Protein AF-A0A2K8KLF5-F1 (afdb_monomer)

Foldseek 3Di:
DVVVVVVVVVVVVVVVVVVVVVVVPPDDPDDDDDDVVVVVVVVVVCCVVVVPVVPVVVVCVPVVVVVVVVVVVVVVVVVVVVVVPPPPPPVPDVVVVVVVVVVDDDDDDDLDDPVLVVLQVLLQVLCVPDPQQKDKDAFAQCLVQFFPDPPDDPVVRVVLSVLRRVDTFGMFIAGPVRHTQETEHEDDPPPPPDPVVVVNVVSVVVRCVVVVHYYHYHYPPDDSVNSSVVSVVSSVVVVVVPPPPPPDPPPPDDDDD

Organism: NCBI:txid441209

Nearest PDB structures (foldseek):
  7lo5-assembly1_B  TM=5.043E-01  e=1.198E-01  Deinococcus wulumuqiensis
  7lo5-assembly1_D  TM=4.492E-01  e=3.218E-01  Deinococcus wulumuqiensis
  7xhj-assembly1_B  TM=4.123E-01  e=3.225E+00  Deinococcus radiodurans R1 = ATCC 13939 = DSM 20539
  8yjf-assembly1_A  TM=3.614E-01  e=2.647E+00  Homo sapiens

Radius of gyration: 38.55 Å; Cα contacts (8 Å, |Δi|>4): 181; chains: 1; bounding box: 146×62×48 Å

Sequence (257 aa):
MICASVYLLVFIRNLLDHLAEKILLLQPLNFGGITGALWTIFLSCFFTNLVGLIQPWLIAALVIPLVLVTVIDVLLRRKRRRRREPSRRNMRDPKLQLDSVAQVGFVKTQLMNKGENRVFELLERTVARTNFGGRVMAQVCLGEFVAPDPEADAARREEAFVSINSKRVDFLIIDENGEAVLAVEVQGSGHYIGKTAFMRDAVKKEALRRAGIPLVEVVPNMRPEEVEAQVIRYLDTTLQSLEPTSHQNSGRKPAAP

Mean predicted aligned error: 16.47 Å

InterPro domains:
  IPR024402 Domain of unknown function DUF2726 [PF10881] (109-230)

Structure (mmCIF, N/CA/C/O backbone):
data_AF-A0A2K8KLF5-F1
#
_entry.id   AF-A0A2K8KLF5-F1
#
loop_
_atom_site.group_PDB
_atom_site.id
_atom_site.type_symbol
_atom_site.label_atom_id
_atom_site.label_alt_id
_atom_site.label_comp_id
_atom_site.label_asym_id
_atom_site.label_entity_id
_atom_site.label_seq_id
_atom_site.pdbx_PDB_ins_code
_atom_site.Cartn_x
_atom_site.Cartn_y
_atom_site.Cartn_z
_atom_site.occupancy
_atom_site.B_iso_or_equiv
_atom_site.auth_seq_id
_atom_site.auth_comp_id
_atom_site.auth_asym_id
_atom_site.auth_atom_id
_atom_site.pdbx_PDB_model_num
ATOM 1 N N . MET A 1 1 ? 41.161 -8.057 -7.032 1.00 50.72 1 MET A N 1
ATOM 2 C CA . MET A 1 1 ? 42.286 -8.183 -7.992 1.00 50.72 1 MET A CA 1
ATOM 3 C C . MET A 1 1 ? 43.392 -7.137 -7.813 1.00 50.72 1 MET A C 1
ATOM 5 O O . MET A 1 1 ? 44.492 -7.399 -8.268 1.00 50.72 1 MET A O 1
ATOM 9 N N . ILE A 1 2 ? 43.164 -6.009 -7.121 1.00 45.41 2 ILE A N 1
ATOM 10 C CA . ILE A 1 2 ? 44.193 -4.970 -6.886 1.00 45.41 2 ILE A CA 1
ATOM 11 C C . ILE A 1 2 ? 45.327 -5.463 -5.960 1.00 45.41 2 ILE A C 1
ATOM 13 O O . ILE A 1 2 ? 46.483 -5.105 -6.155 1.00 45.41 2 ILE A O 1
ATOM 17 N N . CYS A 1 3 ? 45.023 -6.362 -5.016 1.00 41.69 3 CYS A N 1
ATOM 18 C CA . CYS A 1 3 ? 45.996 -6.841 -4.026 1.00 41.69 3 CYS A CA 1
ATOM 19 C C . CYS A 1 3 ? 47.187 -7.592 -4.658 1.00 41.69 3 CYS A C 1
ATOM 21 O O . CYS A 1 3 ? 48.334 -7.332 -4.316 1.00 41.69 3 CYS A O 1
ATOM 23 N N . ALA A 1 4 ? 46.938 -8.451 -5.654 1.00 49.03 4 ALA A N 1
ATOM 24 C CA . ALA A 1 4 ? 47.988 -9.258 -6.282 1.00 49.03 4 ALA A CA 1
ATOM 25 C C . ALA A 1 4 ? 49.043 -8.413 -7.025 1.00 49.03 4 ALA A C 1
ATOM 27 O O . ALA A 1 4 ? 50.214 -8.779 -7.059 1.00 49.03 4 ALA A O 1
ATOM 28 N N . SER A 1 5 ? 48.648 -7.259 -7.576 1.00 52.62 5 SER A N 1
ATOM 29 C CA . SER A 1 5 ? 49.564 -6.380 -8.315 1.00 52.62 5 SER A CA 1
ATOM 30 C C . SER A 1 5 ? 50.526 -5.625 -7.396 1.00 52.62 5 SER A C 1
ATOM 32 O O . SER A 1 5 ? 51.665 -5.379 -7.780 1.00 52.62 5 SER A O 1
ATOM 34 N N . VAL A 1 6 ? 50.088 -5.276 -6.181 1.00 68.00 6 VAL A N 1
ATOM 35 C CA . VAL A 1 6 ? 50.942 -4.614 -5.182 1.00 68.00 6 VAL A CA 1
ATOM 36 C C . VAL A 1 6 ? 51.942 -5.614 -4.605 1.00 68.00 6 VAL A C 1
ATOM 38 O O . VAL A 1 6 ? 53.125 -5.303 -4.509 1.00 68.00 6 VAL A O 1
ATOM 41 N N . TYR A 1 7 ? 51.499 -6.844 -4.321 1.00 68.94 7 TYR A N 1
ATOM 42 C CA . TYR A 1 7 ? 52.390 -7.917 -3.870 1.00 68.94 7 TYR A CA 1
ATOM 43 C C . TYR A 1 7 ? 53.473 -8.250 -4.896 1.00 68.94 7 TYR A C 1
ATOM 45 O O . TYR A 1 7 ? 54.624 -8.436 -4.513 1.00 68.94 7 TYR A O 1
ATOM 53 N N . LEU A 1 8 ? 53.138 -8.268 -6.190 1.00 64.19 8 LEU A N 1
ATOM 54 C CA . LEU A 1 8 ? 54.118 -8.528 -7.242 1.00 64.19 8 LEU A CA 1
ATOM 55 C C . LEU A 1 8 ? 55.183 -7.423 -7.326 1.00 64.19 8 LEU A C 1
ATOM 57 O O . LEU A 1 8 ? 56.364 -7.725 -7.458 1.00 64.19 8 LEU A O 1
ATOM 61 N N . LEU A 1 9 ? 54.791 -6.153 -7.191 1.00 66.88 9 LEU A N 1
ATOM 62 C CA . LEU A 1 9 ? 55.732 -5.027 -7.202 1.00 66.88 9 LEU A CA 1
ATOM 63 C C . LEU A 1 9 ? 56.641 -5.013 -5.966 1.00 66.88 9 LEU A C 1
ATOM 65 O O . LEU A 1 9 ? 57.839 -4.772 -6.094 1.00 66.88 9 LEU A O 1
ATOM 69 N N . VAL A 1 10 ? 56.096 -5.319 -4.784 1.00 73.69 10 VAL A N 1
ATOM 70 C CA . VAL A 1 10 ? 56.883 -5.440 -3.545 1.00 73.69 10 VAL A CA 1
ATOM 71 C C . VAL A 1 10 ? 57.837 -6.634 -3.620 1.00 73.69 10 VAL A C 1
ATOM 73 O O . VAL A 1 10 ? 58.992 -6.519 -3.221 1.00 73.69 10 VAL A O 1
ATOM 76 N N . PHE A 1 11 ? 57.391 -7.759 -4.187 1.00 77.06 11 PHE A N 1
ATOM 77 C CA . PHE A 1 11 ? 58.226 -8.941 -4.386 1.00 77.06 11 PHE A CA 1
ATOM 78 C C . PHE A 1 11 ? 59.377 -8.675 -5.363 1.00 77.06 11 PHE A C 1
ATOM 80 O O . PHE A 1 11 ? 60.516 -9.016 -5.061 1.00 77.06 11 PHE A O 1
ATOM 87 N N . ILE A 1 12 ? 59.106 -8.017 -6.496 1.00 70.75 12 ILE A N 1
ATOM 88 C CA . ILE A 1 12 ? 60.143 -7.641 -7.470 1.00 70.75 12 ILE A CA 1
ATOM 89 C C . ILE A 1 12 ? 61.149 -6.680 -6.836 1.00 70.75 12 ILE A C 1
ATOM 91 O O . ILE A 1 12 ? 62.349 -6.883 -6.987 1.00 70.75 12 ILE A O 1
ATOM 95 N N . ARG A 1 13 ? 60.684 -5.675 -6.084 1.00 79.06 13 ARG A N 1
ATOM 96 C CA . ARG A 1 13 ? 61.570 -4.742 -5.379 1.00 79.06 13 ARG A CA 1
ATOM 97 C C . ARG A 1 13 ? 62.475 -5.467 -4.378 1.00 79.06 13 ARG A C 1
ATOM 99 O O . ARG A 1 13 ? 63.686 -5.314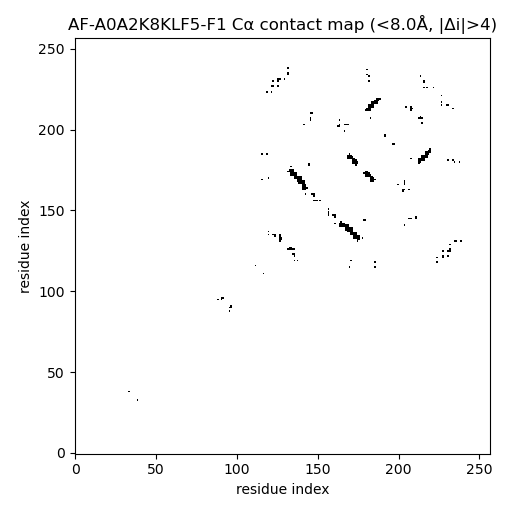 -4.456 1.00 79.06 13 ARG A O 1
ATOM 106 N N . ASN A 1 14 ? 61.912 -6.313 -3.515 1.00 71.94 14 ASN A N 1
ATOM 107 C CA . ASN A 1 14 ? 62.698 -7.063 -2.530 1.00 71.94 14 ASN A CA 1
ATOM 108 C C . ASN A 1 14 ? 63.675 -8.054 -3.185 1.00 71.94 14 ASN A C 1
ATOM 110 O O . ASN A 1 14 ? 64.773 -8.262 -2.675 1.00 71.94 14 ASN A O 1
ATOM 114 N N . LEU A 1 15 ? 63.301 -8.664 -4.316 1.00 73.69 15 LEU A N 1
ATOM 115 C CA . LEU A 1 15 ? 64.182 -9.556 -5.070 1.00 73.69 15 LEU A CA 1
ATOM 116 C C . LEU A 1 15 ? 65.360 -8.792 -5.690 1.00 73.69 15 LEU A C 1
ATOM 118 O O . LEU A 1 15 ? 66.486 -9.283 -5.655 1.00 73.69 15 LEU A O 1
ATOM 122 N N . LEU A 1 16 ? 65.111 -7.596 -6.231 1.00 73.69 16 LEU A N 1
ATOM 123 C CA . LEU A 1 16 ? 66.151 -6.723 -6.776 1.00 73.69 16 LEU A CA 1
ATOM 124 C C . LEU A 1 16 ? 67.096 -6.223 -5.680 1.00 73.69 16 LEU A C 1
ATOM 126 O O . LEU A 1 16 ? 68.308 -6.275 -5.876 1.00 73.69 16 LEU A O 1
ATOM 130 N N . ASP A 1 17 ? 66.560 -5.832 -4.521 1.00 70.81 17 ASP A N 1
ATOM 131 C CA . ASP A 1 17 ? 67.358 -5.406 -3.367 1.00 70.81 17 ASP A CA 1
ATOM 132 C C . ASP A 1 17 ? 68.251 -6.562 -2.866 1.00 70.81 17 ASP A C 1
ATOM 134 O O . ASP A 1 17 ? 69.450 -6.381 -2.653 1.00 70.81 17 ASP A O 1
ATOM 138 N N . HIS A 1 18 ? 67.715 -7.787 -2.788 1.00 73.06 18 HIS A N 1
ATOM 139 C CA . HIS A 1 18 ? 68.480 -8.963 -2.357 1.00 73.06 18 HIS A CA 1
ATOM 140 C C . HIS A 1 18 ? 69.539 -9.418 -3.380 1.00 73.06 18 HIS A C 1
ATOM 142 O O . HIS A 1 18 ? 70.607 -9.912 -3.009 1.00 73.06 18 HIS A O 1
ATOM 148 N N . LEU A 1 19 ? 69.269 -9.254 -4.679 1.00 66.44 19 LEU A N 1
ATOM 149 C CA . LEU A 1 19 ? 70.251 -9.515 -5.736 1.00 66.44 19 LEU A CA 1
ATOM 150 C C . LEU A 1 19 ? 71.360 -8.458 -5.741 1.00 66.44 19 LEU A C 1
ATOM 152 O O . LEU A 1 19 ? 72.527 -8.818 -5.887 1.00 66.44 19 LEU A O 1
ATOM 156 N N . ALA A 1 20 ? 71.023 -7.183 -5.529 1.00 67.75 20 ALA A N 1
ATOM 157 C CA . ALA A 1 20 ? 71.996 -6.101 -5.417 1.00 67.75 20 ALA A CA 1
ATOM 158 C C . ALA A 1 20 ? 72.942 -6.315 -4.224 1.00 67.75 20 ALA A C 1
ATOM 160 O O . ALA A 1 20 ? 74.157 -6.191 -4.375 1.00 67.75 20 ALA A O 1
ATOM 161 N N . GLU A 1 21 ? 72.406 -6.729 -3.073 1.00 67.75 21 GLU A N 1
ATOM 162 C CA . GLU A 1 21 ? 73.190 -7.036 -1.872 1.00 67.75 21 GLU A CA 1
ATOM 163 C C . GLU A 1 21 ? 74.175 -8.198 -2.106 1.00 67.75 21 GLU A C 1
ATOM 165 O O . GLU A 1 21 ? 75.346 -8.113 -1.737 1.00 67.75 21 GLU A O 1
ATOM 170 N N . LYS A 1 22 ? 73.753 -9.256 -2.817 1.00 67.25 22 LYS A N 1
ATOM 171 C CA . LYS A 1 22 ? 74.638 -10.377 -3.187 1.00 67.25 22 LYS A CA 1
ATOM 172 C C . LYS A 1 22 ? 75.690 -10.011 -4.234 1.00 67.25 22 LYS A C 1
ATOM 174 O O . LYS A 1 22 ? 76.790 -10.554 -4.185 1.00 67.25 22 LYS A O 1
ATOM 179 N N . ILE A 1 23 ? 75.384 -9.094 -5.151 1.00 63.56 23 ILE A N 1
ATOM 180 C CA . ILE A 1 23 ? 76.343 -8.584 -6.144 1.00 63.56 23 ILE A CA 1
ATOM 181 C C . ILE A 1 23 ? 77.417 -7.714 -5.469 1.00 63.56 23 ILE A C 1
ATOM 183 O O . ILE A 1 23 ? 78.581 -7.797 -5.848 1.00 63.56 23 ILE A O 1
ATOM 187 N N . LEU A 1 24 ? 77.060 -6.945 -4.433 1.00 61.56 24 LEU A N 1
ATOM 188 C CA . LEU A 1 24 ? 78.001 -6.147 -3.632 1.00 61.56 24 LEU A CA 1
ATOM 189 C C . LEU A 1 24 ? 78.924 -6.993 -2.734 1.00 61.56 24 LEU A C 1
ATOM 191 O O . LEU A 1 24 ? 80.036 -6.562 -2.431 1.00 61.56 24 LEU A O 1
ATOM 195 N N . LEU A 1 25 ? 78.488 -8.189 -2.322 1.00 56.25 25 LEU A N 1
ATOM 196 C CA . LEU A 1 25 ? 79.274 -9.109 -1.484 1.00 56.25 25 LEU A CA 1
ATOM 197 C C . LEU A 1 25 ? 80.236 -10.014 -2.270 1.00 56.25 25 LEU A C 1
ATOM 199 O O . LEU A 1 25 ? 81.094 -10.658 -1.660 1.00 56.25 25 LEU A O 1
ATOM 203 N N . LEU A 1 26 ? 80.148 -10.047 -3.604 1.00 59.41 26 LEU A N 1
ATOM 204 C CA . LEU A 1 26 ? 81.179 -10.656 -4.445 1.00 59.41 26 LEU A CA 1
ATOM 205 C C . LEU A 1 26 ? 82.426 -9.760 -4.412 1.00 59.41 26 LEU A C 1
ATOM 207 O O . LEU A 1 26 ? 82.568 -8.814 -5.183 1.00 59.41 26 LEU A O 1
ATOM 211 N N . GLN A 1 27 ? 83.306 -10.052 -3.451 1.00 57.81 27 GLN A N 1
ATOM 212 C CA . GLN A 1 27 ? 84.612 -9.419 -3.269 1.00 57.81 27 GLN A CA 1
ATOM 213 C C . GLN A 1 27 ? 85.380 -9.352 -4.603 1.00 57.81 27 GLN A C 1
ATOM 215 O O . GLN A 1 27 ? 85.345 -10.317 -5.374 1.00 57.81 27 GLN A O 1
ATOM 220 N N . PRO A 1 28 ? 86.114 -8.260 -4.881 1.00 50.53 28 PRO A N 1
ATOM 221 C CA . PRO A 1 28 ? 86.903 -8.163 -6.098 1.00 50.53 28 PRO A CA 1
ATOM 222 C C . PRO A 1 28 ? 88.005 -9.228 -6.074 1.00 50.53 28 PRO A C 1
ATOM 224 O O . PRO A 1 28 ? 88.917 -9.182 -5.248 1.00 50.53 28 PRO A O 1
ATOM 227 N N . LEU A 1 29 ? 87.941 -10.188 -7.001 1.00 54.88 29 LEU A N 1
ATOM 228 C CA . LEU A 1 29 ? 89.117 -10.964 -7.383 1.00 54.88 29 LEU A CA 1
ATOM 229 C C . LEU A 1 29 ? 90.166 -9.959 -7.863 1.00 54.88 29 LEU A C 1
ATOM 231 O O . LEU A 1 29 ? 89.956 -9.250 -8.847 1.00 54.88 29 LEU A O 1
ATOM 235 N N . ASN A 1 30 ? 91.253 -9.859 -7.104 1.00 51.09 30 ASN A N 1
ATOM 236 C CA . ASN A 1 30 ? 92.311 -8.875 -7.273 1.00 51.09 30 ASN A CA 1
ATOM 237 C C . ASN A 1 30 ? 93.101 -9.162 -8.562 1.00 51.09 30 ASN A C 1
ATOM 239 O O . ASN A 1 30 ? 94.159 -9.788 -8.537 1.00 51.09 30 ASN A O 1
ATOM 243 N N . PHE A 1 31 ? 92.566 -8.740 -9.707 1.00 52.78 31 PHE A N 1
ATOM 244 C CA . PHE A 1 31 ? 93.295 -8.705 -10.967 1.00 52.78 31 PHE A CA 1
ATOM 245 C C . PHE A 1 31 ? 94.113 -7.413 -11.027 1.00 52.78 31 PHE A C 1
ATOM 247 O O . PHE A 1 31 ? 93.603 -6.344 -11.343 1.00 52.78 31 PHE A O 1
ATOM 254 N N . GLY A 1 32 ? 95.391 -7.544 -10.668 1.00 50.94 32 GLY A N 1
ATOM 255 C CA . GLY A 1 32 ? 96.513 -6.695 -11.073 1.00 50.94 32 GLY A CA 1
ATOM 256 C C . GLY A 1 32 ? 96.239 -5.211 -11.345 1.00 50.94 32 GLY A C 1
ATOM 257 O O . GLY A 1 32 ? 96.060 -4.809 -12.490 1.00 50.94 32 GLY A O 1
ATOM 258 N N . GLY A 1 33 ? 96.381 -4.382 -10.308 1.00 54.97 33 GLY A N 1
ATOM 259 C CA . GLY A 1 33 ? 97.018 -3.065 -10.450 1.00 54.97 33 GLY A CA 1
ATOM 260 C C . GLY A 1 33 ? 96.164 -1.880 -10.904 1.00 54.97 33 GLY A C 1
ATOM 261 O O . GLY A 1 33 ? 96.719 -0.798 -11.081 1.00 54.97 33 GLY A O 1
ATOM 262 N N . ILE A 1 34 ? 94.845 -2.020 -11.037 1.00 52.22 34 ILE A N 1
ATOM 263 C CA . ILE A 1 34 ? 93.955 -0.880 -11.300 1.00 52.22 34 ILE A CA 1
ATOM 264 C C . ILE A 1 34 ? 93.184 -0.550 -10.013 1.00 52.22 34 ILE A C 1
ATOM 266 O O . ILE A 1 34 ? 92.443 -1.371 -9.480 1.00 52.22 34 ILE A O 1
ATOM 270 N N . THR A 1 35 ? 93.403 0.649 -9.473 1.00 56.75 35 THR A N 1
ATOM 271 C CA . THR A 1 35 ? 92.846 1.127 -8.199 1.00 56.75 35 THR A CA 1
ATOM 272 C C . THR A 1 35 ? 91.311 1.117 -8.194 1.00 56.75 35 THR A C 1
ATOM 274 O O . THR A 1 35 ? 90.664 1.436 -9.191 1.00 56.75 35 THR A O 1
ATOM 277 N N . GLY A 1 36 ? 90.705 0.785 -7.045 1.00 59.25 36 GLY A N 1
ATOM 278 C CA . GLY A 1 36 ? 89.256 0.567 -6.886 1.00 59.25 36 GLY A CA 1
ATOM 279 C C . GLY A 1 36 ? 88.334 1.719 -7.315 1.00 59.25 36 GLY A C 1
ATOM 280 O O . GLY A 1 36 ? 87.148 1.489 -7.527 1.00 59.25 36 GLY A O 1
ATOM 281 N N . ALA A 1 37 ? 88.860 2.930 -7.517 1.00 61.09 37 ALA A N 1
ATOM 282 C CA . ALA A 1 37 ? 88.118 4.061 -8.078 1.00 61.09 37 ALA A CA 1
ATOM 283 C C . ALA A 1 37 ? 87.756 3.870 -9.564 1.00 61.09 37 ALA A C 1
ATOM 285 O O . ALA A 1 37 ? 86.705 4.318 -10.011 1.00 61.09 37 ALA A O 1
ATOM 286 N N . LEU A 1 38 ? 88.594 3.181 -10.340 1.00 61.56 38 LEU A N 1
ATOM 287 C CA . LEU A 1 38 ? 88.308 2.906 -11.750 1.00 61.56 38 LEU A CA 1
ATOM 288 C C . LEU A 1 38 ? 87.309 1.755 -11.907 1.00 61.56 38 LEU A C 1
ATOM 290 O O . LEU A 1 38 ? 86.488 1.785 -12.818 1.00 61.56 38 LEU A O 1
ATOM 294 N N . TRP A 1 39 ? 87.312 0.788 -10.985 1.00 62.69 39 TRP A N 1
ATOM 295 C CA . TRP A 1 39 ? 86.345 -0.312 -10.977 1.00 62.69 39 TRP A CA 1
ATOM 296 C C . TRP A 1 39 ? 84.930 0.157 -10.615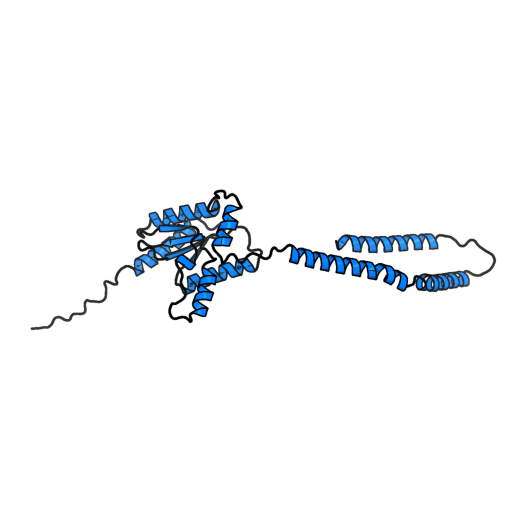 1.00 62.69 39 TRP A C 1
ATOM 298 O O . TRP A 1 39 ? 83.964 -0.262 -11.245 1.00 62.69 39 TRP A O 1
ATOM 308 N N . THR A 1 40 ? 84.788 1.075 -9.653 1.00 65.94 40 THR A N 1
ATOM 309 C CA . THR A 1 40 ? 83.484 1.661 -9.292 1.00 65.94 40 THR A CA 1
ATOM 310 C C . THR A 1 40 ? 82.919 2.557 -10.392 1.00 65.94 40 THR A C 1
ATOM 312 O O . THR A 1 40 ? 81.717 2.507 -10.645 1.00 65.94 40 THR A O 1
ATOM 315 N N . ILE A 1 41 ? 83.764 3.318 -11.097 1.00 70.75 41 ILE A N 1
ATOM 316 C CA . ILE A 1 41 ? 83.358 4.089 -12.284 1.00 70.75 41 ILE A CA 1
ATOM 317 C C . ILE A 1 41 ? 82.972 3.147 -13.430 1.00 70.75 41 ILE A C 1
ATOM 319 O O . ILE A 1 41 ? 81.961 3.371 -14.090 1.00 70.75 41 ILE A O 1
ATOM 323 N N . PHE A 1 42 ? 83.721 2.063 -13.646 1.00 70.44 42 PHE A N 1
ATOM 324 C CA . PHE A 1 42 ? 83.388 1.080 -14.674 1.00 70.44 42 PHE A CA 1
ATOM 325 C C . PHE A 1 42 ? 82.056 0.386 -14.375 1.00 70.44 42 PHE A C 1
ATOM 327 O O . PHE A 1 42 ? 81.213 0.286 -15.260 1.00 70.44 42 PHE A O 1
ATOM 334 N N . LEU A 1 43 ? 81.814 -0.019 -13.123 1.00 67.56 43 LEU A N 1
ATOM 335 C CA . LEU A 1 43 ? 80.559 -0.647 -12.720 1.00 67.56 43 LEU A CA 1
ATOM 336 C C . LEU A 1 43 ? 79.385 0.338 -12.771 1.00 67.56 43 LEU A C 1
ATOM 338 O O . LEU A 1 43 ? 78.318 -0.053 -13.224 1.00 67.56 43 LEU A O 1
ATOM 342 N N . SER A 1 44 ? 79.560 1.608 -12.378 1.00 67.50 44 SER A N 1
ATOM 343 C CA . SER A 1 44 ? 78.482 2.608 -12.451 1.00 67.50 44 SER A CA 1
ATOM 344 C C . SER A 1 44 ? 78.155 3.001 -13.896 1.00 67.50 44 SER A C 1
ATOM 346 O O . SER A 1 44 ? 76.977 3.081 -14.244 1.00 67.50 44 SER A O 1
ATOM 348 N N . CYS A 1 45 ? 79.157 3.139 -14.772 1.00 64.69 45 CYS A N 1
ATOM 349 C CA . CYS A 1 45 ? 78.968 3.358 -16.209 1.00 64.69 45 CYS A CA 1
ATOM 350 C C . CYS A 1 45 ? 78.378 2.127 -16.909 1.00 64.69 45 CYS A C 1
ATOM 352 O O . CYS A 1 45 ? 77.542 2.273 -17.799 1.00 64.69 45 CYS A O 1
ATOM 354 N N . PHE A 1 46 ? 78.771 0.916 -16.503 1.00 66.75 46 PHE A N 1
ATOM 355 C CA . PHE A 1 46 ? 78.213 -0.326 -17.032 1.00 66.75 46 PHE A CA 1
ATOM 356 C C . PHE A 1 46 ? 76.765 -0.514 -16.573 1.00 66.75 46 PHE A C 1
ATOM 358 O O . PHE A 1 46 ? 75.918 -0.798 -17.405 1.00 66.75 46 PHE A O 1
ATOM 365 N N . PHE A 1 47 ? 76.427 -0.265 -15.303 1.00 61.53 47 PHE A N 1
ATOM 366 C CA . PHE A 1 47 ? 75.047 -0.368 -14.808 1.00 61.53 47 PHE A CA 1
ATOM 367 C C . PHE A 1 47 ? 74.131 0.722 -15.381 1.00 61.53 47 PHE A C 1
ATOM 369 O O . PHE A 1 47 ? 73.004 0.424 -15.761 1.00 61.53 47 PHE A O 1
ATOM 376 N N . THR A 1 48 ? 74.594 1.971 -15.504 1.00 63.25 48 THR A N 1
ATOM 377 C CA . THR A 1 48 ? 73.786 3.056 -16.099 1.00 63.25 48 THR A CA 1
ATOM 378 C C . THR A 1 48 ? 73.547 2.853 -17.597 1.00 63.25 48 THR A C 1
ATOM 380 O O . THR A 1 48 ? 72.433 3.093 -18.061 1.00 63.25 48 THR A O 1
ATOM 383 N N . ASN A 1 49 ? 74.521 2.317 -18.344 1.00 59.00 49 ASN A N 1
ATOM 384 C CA . ASN A 1 49 ? 74.322 1.962 -19.753 1.00 59.00 49 ASN A CA 1
ATOM 385 C C . ASN A 1 49 ? 73.548 0.644 -19.942 1.00 59.00 49 ASN A C 1
ATOM 387 O O . ASN A 1 49 ? 72.715 0.564 -20.840 1.00 59.00 49 ASN A O 1
ATOM 391 N N . LEU A 1 50 ? 73.750 -0.372 -19.096 1.00 56.94 50 LEU A N 1
ATOM 392 C CA . LEU A 1 50 ? 73.073 -1.675 -19.193 1.00 56.94 50 LEU A CA 1
ATOM 393 C C . LEU A 1 50 ? 71.603 -1.603 -18.748 1.00 56.94 50 LEU A C 1
ATOM 395 O O . LEU A 1 50 ? 70.745 -2.221 -19.374 1.00 56.94 50 LEU A O 1
ATOM 399 N N . VAL A 1 51 ? 71.285 -0.812 -17.716 1.00 57.06 51 VAL A N 1
ATOM 400 C CA . VAL A 1 51 ? 69.900 -0.577 -17.264 1.00 57.06 51 VAL A CA 1
ATOM 401 C C . VAL A 1 51 ? 69.179 0.416 -18.183 1.00 57.06 51 VAL A C 1
ATOM 403 O O . VAL A 1 51 ? 67.993 0.234 -18.444 1.00 57.06 51 VAL A O 1
ATOM 406 N N . GLY A 1 52 ? 69.885 1.391 -18.771 1.00 57.50 52 GLY A N 1
ATOM 407 C CA . GLY A 1 52 ? 69.354 2.231 -19.858 1.00 57.50 52 GLY A CA 1
ATOM 408 C C . GLY A 1 52 ? 69.090 1.462 -21.164 1.00 57.50 52 GLY A C 1
ATOM 409 O O . GLY A 1 52 ? 68.276 1.889 -21.982 1.00 57.50 52 GLY A O 1
ATOM 410 N N . LEU A 1 53 ? 69.737 0.301 -21.338 1.00 54.84 53 LEU A N 1
ATOM 411 C CA . LEU A 1 53 ? 69.539 -0.626 -22.454 1.00 54.84 53 LEU A CA 1
ATOM 412 C C . LEU A 1 53 ? 68.414 -1.642 -22.232 1.00 54.84 53 LEU A C 1
ATOM 414 O O . LEU A 1 53 ? 68.018 -2.272 -23.217 1.00 54.84 53 LEU A O 1
ATOM 418 N N . ILE A 1 54 ? 67.853 -1.777 -21.018 1.00 58.28 54 ILE A N 1
ATOM 419 C CA . ILE A 1 54 ? 66.534 -2.404 -20.845 1.00 58.28 54 ILE A CA 1
ATOM 420 C C . ILE A 1 54 ? 65.547 -1.449 -21.502 1.00 58.28 54 ILE A C 1
ATOM 422 O O . ILE A 1 54 ? 65.005 -0.538 -20.879 1.00 58.28 54 ILE A O 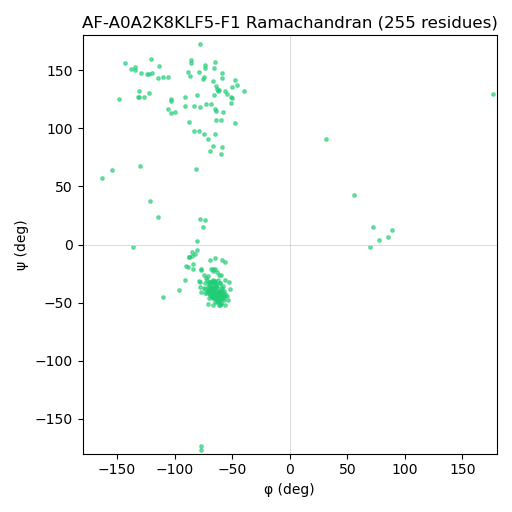1
ATOM 426 N N . GLN A 1 55 ? 65.414 -1.628 -22.817 1.00 65.25 55 GLN A N 1
ATOM 427 C CA . GLN A 1 55 ? 64.706 -0.732 -23.705 1.00 65.25 55 GLN A CA 1
ATOM 428 C C . GLN A 1 55 ? 63.334 -0.494 -23.081 1.00 65.25 55 GLN A C 1
ATOM 430 O O . GLN A 1 55 ? 62.589 -1.465 -22.906 1.00 65.25 55 GLN A O 1
ATOM 435 N N . PRO A 1 56 ? 62.929 0.749 -22.779 1.00 67.38 56 PRO A N 1
ATOM 436 C CA . PRO A 1 56 ? 61.564 0.991 -22.326 1.00 67.38 56 PRO A CA 1
ATOM 437 C C . PRO A 1 56 ? 60.552 0.509 -23.385 1.00 67.38 56 PRO A C 1
ATOM 439 O O . PRO A 1 56 ? 59.377 0.313 -23.093 1.00 67.38 56 PRO A O 1
ATOM 442 N N . TRP A 1 57 ? 61.032 0.221 -24.601 1.00 75.06 57 TRP A N 1
ATOM 443 C CA . TRP A 1 57 ? 60.304 -0.352 -25.717 1.00 75.06 57 TRP A CA 1
ATOM 444 C C . TRP A 1 57 ? 59.983 -1.834 -25.476 1.00 75.06 57 TRP A C 1
ATOM 446 O O . TRP A 1 57 ? 58.932 -2.281 -25.910 1.00 75.06 57 TRP A O 1
ATOM 456 N N . LEU A 1 58 ? 60.810 -2.583 -24.732 1.00 76.69 58 LEU A N 1
ATOM 457 C CA . LEU A 1 58 ? 60.506 -3.952 -24.283 1.00 76.69 58 LEU A CA 1
ATOM 458 C C . LEU A 1 58 ? 59.404 -3.958 -23.219 1.00 76.69 58 LEU A C 1
ATOM 460 O O . LEU A 1 58 ? 58.484 -4.772 -23.284 1.00 76.69 58 LEU A O 1
ATOM 464 N N . ILE A 1 59 ? 59.453 -3.016 -22.272 1.00 73.75 59 ILE A N 1
ATOM 465 C CA . ILE A 1 59 ? 58.392 -2.850 -21.267 1.00 73.75 59 ILE A CA 1
ATOM 466 C C . ILE A 1 59 ? 57.093 -2.424 -21.959 1.00 73.75 59 ILE A C 1
ATOM 468 O O . ILE A 1 59 ? 56.042 -3.018 -21.721 1.00 73.75 59 ILE A O 1
ATOM 472 N N . ALA A 1 60 ? 57.159 -1.457 -22.877 1.00 79.38 60 ALA A N 1
ATOM 473 C CA . ALA A 1 60 ? 56.017 -1.038 -23.683 1.00 79.38 60 ALA A CA 1
ATOM 474 C C . ALA A 1 60 ? 55.461 -2.192 -24.538 1.00 79.38 60 ALA A C 1
ATOM 476 O O . ALA A 1 60 ? 54.246 -2.389 -24.574 1.00 79.38 60 ALA A O 1
ATOM 477 N N . ALA A 1 61 ? 56.330 -3.005 -25.151 1.00 84.00 61 ALA A N 1
ATOM 478 C CA . ALA A 1 61 ? 55.946 -4.158 -25.965 1.00 84.00 61 ALA A CA 1
ATOM 479 C C . ALA A 1 61 ? 55.215 -5.250 -25.170 1.00 84.00 61 ALA A C 1
ATOM 481 O O . ALA A 1 61 ? 54.442 -5.997 -25.761 1.00 84.00 61 ALA A O 1
ATOM 482 N N . LEU A 1 62 ? 55.405 -5.336 -23.850 1.00 84.12 62 LEU A N 1
ATOM 483 C CA . LEU A 1 62 ? 54.703 -6.300 -22.994 1.00 84.12 62 LEU A CA 1
ATOM 484 C C . LEU A 1 62 ? 53.463 -5.704 -22.311 1.00 84.12 62 LEU A C 1
ATOM 486 O O . LEU A 1 62 ? 52.425 -6.363 -22.219 1.00 84.12 62 LEU A O 1
ATOM 490 N N . VAL A 1 63 ? 53.535 -4.452 -21.855 1.00 86.06 63 VAL A N 1
ATOM 491 C CA . VAL A 1 63 ? 52.449 -3.809 -21.097 1.00 86.06 63 VAL A CA 1
ATOM 492 C C . VAL A 1 63 ? 51.309 -3.362 -22.011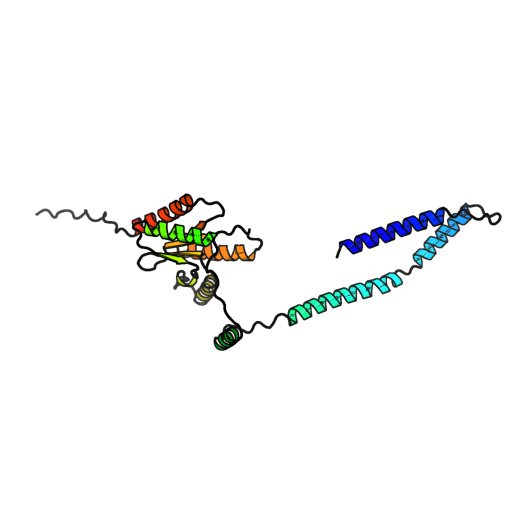 1.00 86.06 63 VAL A C 1
ATOM 494 O O . VAL A 1 63 ? 50.143 -3.555 -21.665 1.00 86.06 63 VAL A O 1
ATOM 497 N N . ILE A 1 64 ? 51.612 -2.805 -23.189 1.00 89.75 64 ILE A N 1
ATOM 498 C CA . ILE A 1 64 ? 50.585 -2.289 -24.106 1.00 89.75 64 ILE A CA 1
ATOM 499 C C . ILE A 1 64 ? 49.637 -3.407 -24.574 1.00 89.75 64 ILE A C 1
ATOM 501 O O . ILE A 1 64 ? 48.423 -3.215 -24.464 1.00 89.75 64 ILE A O 1
ATOM 505 N N . PRO A 1 65 ? 50.110 -4.592 -25.016 1.00 89.56 65 PRO A N 1
ATOM 506 C CA . PRO A 1 65 ? 49.214 -5.683 -25.393 1.00 89.56 65 PRO A CA 1
ATOM 507 C C . PRO A 1 65 ? 48.391 -6.203 -24.216 1.00 89.56 65 PRO A C 1
ATOM 509 O O . PRO A 1 65 ? 47.215 -6.507 -24.391 1.00 89.56 65 PRO A O 1
ATOM 512 N N . LEU A 1 66 ? 48.960 -6.261 -23.007 1.00 89.69 66 LEU A N 1
ATOM 513 C CA . LEU A 1 66 ? 48.239 -6.706 -21.811 1.00 89.69 66 LEU A CA 1
ATOM 514 C C . LEU A 1 66 ? 47.089 -5.750 -21.448 1.00 89.69 66 LEU A C 1
ATOM 516 O O . LEU A 1 66 ? 45.969 -6.188 -21.160 1.00 89.69 66 LEU A O 1
ATOM 520 N N . VAL A 1 67 ? 47.337 -4.439 -21.509 1.00 91.81 67 VAL A N 1
ATOM 521 C CA . VAL A 1 67 ? 46.302 -3.410 -21.321 1.00 91.81 67 VAL A CA 1
ATOM 522 C C . VAL A 1 67 ? 45.266 -3.484 -22.442 1.00 91.81 67 VAL A C 1
ATOM 524 O O . VAL A 1 67 ? 44.066 -3.448 -22.179 1.00 91.81 67 VAL A O 1
ATOM 527 N N . LEU A 1 68 ? 45.694 -3.664 -23.691 1.00 93.81 68 LEU A N 1
ATOM 528 C CA . LEU A 1 68 ? 44.783 -3.787 -24.824 1.00 93.81 68 LEU A CA 1
ATOM 529 C C . LEU A 1 68 ? 43.878 -5.021 -24.684 1.00 93.81 68 LEU A C 1
ATOM 531 O O . LEU A 1 68 ? 42.667 -4.903 -24.843 1.00 93.81 68 LEU A O 1
ATOM 535 N N . VAL A 1 69 ? 44.428 -6.183 -24.321 1.00 93.25 69 VAL A N 1
ATOM 536 C CA . VAL A 1 69 ? 43.668 -7.426 -24.108 1.00 93.25 69 VAL A CA 1
ATOM 537 C C . VAL A 1 69 ? 42.673 -7.271 -22.964 1.00 93.25 69 VAL A C 1
ATOM 539 O O . VAL A 1 69 ? 41.531 -7.699 -23.099 1.00 93.25 69 VAL A O 1
ATOM 542 N N . THR A 1 70 ? 43.055 -6.628 -21.860 1.00 88.50 70 THR A N 1
ATOM 543 C CA . THR A 1 70 ? 42.133 -6.391 -20.736 1.00 88.50 70 THR A CA 1
ATOM 544 C C . THR A 1 70 ? 41.034 -5.394 -21.089 1.00 88.50 70 THR A C 1
ATOM 546 O O . THR A 1 70 ? 39.872 -5.639 -20.767 1.00 88.50 70 THR A O 1
ATOM 549 N N . VAL A 1 71 ? 41.347 -4.314 -21.808 1.00 93.56 71 VAL A N 1
ATOM 550 C CA . VAL A 1 71 ? 40.340 -3.370 -22.318 1.00 93.56 71 VAL A CA 1
ATOM 551 C C . VAL A 1 71 ? 39.401 -4.071 -23.299 1.00 93.56 71 VAL A C 1
ATOM 553 O O . VAL A 1 71 ? 38.184 -3.958 -23.158 1.00 93.56 71 VAL A O 1
ATOM 556 N N . ILE A 1 72 ? 39.935 -4.848 -24.244 1.00 93.06 72 ILE A N 1
ATOM 557 C CA . ILE A 1 72 ? 39.146 -5.637 -25.193 1.00 93.06 72 ILE A CA 1
ATOM 558 C C . ILE A 1 72 ? 38.268 -6.643 -24.443 1.00 93.06 72 ILE A C 1
ATOM 560 O O . ILE A 1 72 ? 37.071 -6.684 -24.703 1.00 93.06 72 ILE A O 1
ATOM 564 N N . ASP A 1 73 ? 38.790 -7.397 -23.474 1.00 89.12 73 ASP A N 1
ATOM 565 C CA . ASP A 1 73 ? 38.000 -8.342 -22.675 1.00 89.12 73 ASP A CA 1
ATOM 566 C C . ASP A 1 73 ? 36.901 -7.620 -21.879 1.00 89.12 73 ASP A C 1
ATOM 568 O O . ASP A 1 73 ? 35.752 -8.056 -21.876 1.00 89.12 73 ASP A O 1
ATOM 572 N N . VAL A 1 74 ? 37.179 -6.454 -21.287 1.00 89.75 74 VAL A N 1
ATOM 573 C CA . VAL A 1 74 ? 36.164 -5.627 -20.608 1.00 89.75 74 VAL A CA 1
ATOM 574 C C . VAL A 1 74 ? 35.083 -5.154 -21.583 1.00 89.75 74 VAL A C 1
ATOM 576 O O . VAL A 1 74 ? 33.891 -5.233 -21.268 1.00 89.75 74 VAL A O 1
ATOM 579 N N . LEU A 1 75 ? 35.459 -4.692 -22.775 1.00 90.75 75 LEU A N 1
ATOM 580 C CA . LEU A 1 75 ? 34.519 -4.249 -23.806 1.00 90.75 75 LEU A CA 1
ATOM 581 C C . LEU A 1 75 ? 33.697 -5.419 -24.363 1.00 90.75 75 LEU A C 1
ATOM 583 O O . LEU A 1 75 ? 32.480 -5.298 -24.522 1.00 90.75 75 LEU A O 1
ATOM 587 N N . LEU A 1 76 ? 34.321 -6.576 -24.587 1.00 87.50 76 LEU A N 1
ATOM 588 C CA . LEU A 1 76 ? 33.660 -7.801 -25.029 1.00 87.50 76 LEU A CA 1
ATOM 589 C C . LEU A 1 76 ? 32.735 -8.357 -23.944 1.00 87.50 76 LEU A C 1
ATOM 591 O O . LEU A 1 76 ? 31.618 -8.762 -24.263 1.00 87.50 76 LEU A O 1
ATOM 595 N N . ARG A 1 77 ? 33.121 -8.310 -22.663 1.00 81.00 77 ARG A N 1
ATOM 596 C CA . ARG A 1 77 ? 32.250 -8.640 -21.524 1.00 81.00 77 ARG A CA 1
ATOM 597 C C . ARG A 1 77 ? 31.070 -7.684 -21.434 1.00 81.00 77 ARG A C 1
ATOM 599 O O . ARG A 1 77 ? 29.947 -8.152 -21.273 1.00 81.00 77 ARG A O 1
ATOM 606 N N . ARG A 1 78 ? 31.275 -6.372 -21.604 1.00 78.81 78 ARG A N 1
ATOM 607 C CA . ARG A 1 78 ? 30.184 -5.378 -21.662 1.00 78.81 78 ARG A CA 1
ATOM 608 C C . ARG A 1 78 ? 29.236 -5.651 -22.833 1.00 78.81 78 ARG A C 1
ATOM 610 O O . ARG A 1 78 ? 28.023 -5.653 -22.635 1.00 78.81 78 ARG A O 1
ATOM 617 N N . LYS A 1 79 ? 29.762 -5.949 -24.025 1.00 72.00 79 LYS A N 1
ATOM 618 C CA . LYS A 1 79 ? 28.968 -6.276 -25.223 1.00 72.00 79 LYS A CA 1
ATOM 619 C C . LYS A 1 79 ? 28.212 -7.599 -25.069 1.00 72.00 79 LYS A C 1
ATOM 621 O O . LYS A 1 79 ? 27.036 -7.665 -25.414 1.00 72.00 79 LYS A O 1
ATOM 626 N N . ARG A 1 80 ? 28.845 -8.634 -24.503 1.00 70.56 80 ARG A N 1
ATOM 627 C CA . ARG A 1 80 ? 28.199 -9.913 -24.155 1.00 70.56 80 ARG A CA 1
ATOM 628 C C . ARG A 1 80 ? 27.123 -9.724 -23.088 1.00 70.56 80 ARG A C 1
ATOM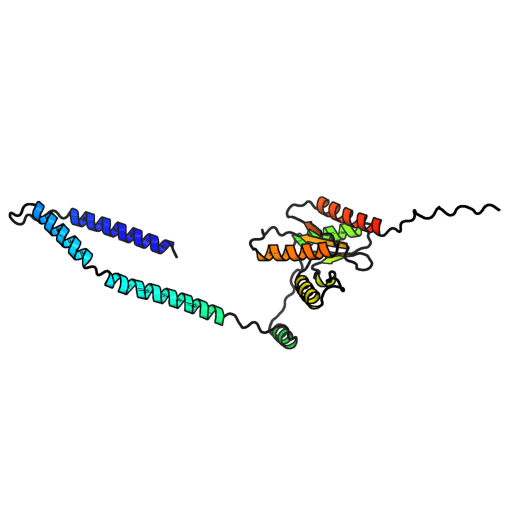 630 O O . ARG A 1 80 ? 26.071 -10.330 -23.217 1.00 70.56 80 ARG A O 1
ATOM 637 N N . ARG A 1 81 ? 27.341 -8.867 -22.084 1.00 61.09 81 ARG A N 1
ATOM 638 C CA . ARG A 1 81 ? 26.340 -8.534 -21.055 1.00 61.09 81 ARG A CA 1
ATOM 639 C C . ARG A 1 81 ? 25.127 -7.822 -21.663 1.00 61.09 81 ARG A C 1
ATOM 641 O O . ARG A 1 81 ? 24.016 -8.252 -21.402 1.00 61.09 81 ARG A O 1
ATOM 648 N N . ARG A 1 82 ? 25.340 -6.850 -22.561 1.00 59.62 82 ARG A N 1
ATOM 649 C CA . ARG A 1 82 ? 24.262 -6.196 -23.333 1.00 59.62 82 ARG A CA 1
ATOM 650 C C . ARG A 1 82 ? 23.520 -7.147 -24.280 1.00 59.62 82 ARG A C 1
ATOM 652 O O . ARG A 1 82 ? 22.323 -7.008 -24.445 1.00 59.62 82 ARG A O 1
ATOM 659 N N . ARG A 1 83 ? 24.206 -8.117 -24.902 1.00 55.47 83 ARG A N 1
ATOM 660 C CA . ARG A 1 83 ? 23.559 -9.162 -25.727 1.00 55.47 83 ARG A CA 1
ATOM 661 C C . ARG A 1 83 ? 22.826 -10.224 -24.901 1.00 55.47 83 ARG A C 1
ATOM 663 O O . ARG A 1 83 ? 21.936 -10.876 -25.429 1.00 55.47 83 ARG A O 1
ATOM 670 N N . ARG A 1 84 ? 23.244 -10.442 -23.650 1.00 50.59 84 ARG A N 1
ATOM 671 C CA . ARG A 1 84 ? 22.610 -11.368 -22.701 1.00 50.59 84 ARG A CA 1
ATOM 672 C C . ARG A 1 84 ? 21.434 -10.755 -21.963 1.00 50.59 84 ARG A C 1
ATOM 674 O O . ARG A 1 84 ? 20.670 -11.522 -21.396 1.00 50.59 84 ARG A O 1
ATOM 681 N N . GLU A 1 85 ? 21.289 -9.432 -21.948 1.00 51.44 85 GLU A N 1
ATOM 682 C CA . GLU A 1 85 ? 20.005 -8.821 -21.622 1.00 51.44 85 GLU A CA 1
ATOM 683 C C . GLU A 1 85 ? 19.044 -9.241 -22.732 1.00 51.44 85 GLU A C 1
ATOM 685 O O . GLU A 1 85 ? 19.199 -8.787 -23.870 1.00 51.44 85 GLU A O 1
ATOM 690 N N . PRO A 1 86 ? 18.093 -10.153 -22.457 1.00 51.28 86 PRO A N 1
ATOM 691 C CA . PRO A 1 86 ? 17.049 -10.418 -23.422 1.00 51.28 86 PRO A CA 1
ATOM 692 C C . PRO A 1 86 ? 16.396 -9.064 -23.674 1.00 51.28 86 PRO A C 1
ATOM 694 O O . PRO A 1 86 ? 16.100 -8.346 -22.713 1.00 51.28 86 PRO A O 1
ATOM 697 N N . SER A 1 87 ? 16.193 -8.700 -24.941 1.00 55.56 87 SER A N 1
ATOM 698 C CA . SER A 1 87 ? 15.203 -7.682 -25.279 1.00 55.56 87 SER A CA 1
ATOM 699 C C . SER A 1 87 ? 13.948 -8.076 -24.508 1.00 55.56 87 SER A C 1
ATOM 701 O O . SER A 1 87 ? 13.350 -9.115 -24.797 1.00 55.56 87 SER A O 1
ATOM 703 N N . ARG A 1 88 ? 13.647 -7.359 -23.417 1.00 62.16 88 ARG A N 1
ATOM 704 C CA . ARG A 1 88 ? 12.450 -7.622 -22.627 1.00 62.16 88 ARG A CA 1
ATOM 705 C C . ARG A 1 88 ? 11.323 -7.419 -23.619 1.00 62.16 88 ARG A C 1
ATOM 707 O O . ARG A 1 88 ? 11.103 -6.285 -24.044 1.00 62.16 88 ARG A O 1
ATOM 714 N N . ARG A 1 89 ? 10.693 -8.518 -24.053 1.00 65.12 89 ARG A N 1
ATOM 715 C CA . ARG A 1 89 ? 9.510 -8.459 -24.913 1.00 65.12 89 ARG A CA 1
ATOM 716 C C . ARG A 1 89 ? 8.586 -7.411 -24.308 1.00 65.12 89 ARG A C 1
ATOM 718 O O . ARG A 1 89 ? 8.475 -7.327 -23.085 1.00 65.12 89 ARG A O 1
ATOM 725 N N . ASN A 1 90 ? 7.997 -6.569 -25.147 1.00 71.00 90 ASN A N 1
ATOM 726 C CA . ASN A 1 90 ? 7.088 -5.542 -24.671 1.00 71.00 90 ASN A CA 1
ATOM 727 C C . ASN A 1 90 ? 5.860 -6.229 -24.053 1.00 71.00 90 ASN A C 1
ATOM 729 O O . ASN A 1 90 ? 4.929 -6.594 -24.763 1.00 71.00 90 ASN A O 1
ATOM 733 N N . MET A 1 91 ? 5.866 -6.413 -22.732 1.00 81.50 91 MET A N 1
ATOM 734 C CA . MET A 1 91 ? 4.808 -7.098 -21.980 1.00 81.50 91 MET A CA 1
ATOM 735 C C . MET A 1 91 ? 3.536 -6.249 -21.853 1.00 81.50 91 MET A C 1
ATOM 737 O O . MET A 1 91 ? 2.748 -6.474 -20.946 1.00 81.50 91 MET A O 1
ATOM 741 N N . ARG A 1 92 ? 3.331 -5.252 -22.720 1.00 82.31 92 ARG A N 1
ATOM 742 C CA . ARG A 1 92 ? 2.059 -4.528 -22.831 1.00 82.31 92 ARG A CA 1
ATOM 743 C C . ARG A 1 92 ? 1.000 -5.330 -23.595 1.00 82.31 92 ARG A C 1
ATOM 745 O O . ARG A 1 92 ? -0.176 -5.057 -23.414 1.00 82.31 92 ARG A O 1
ATOM 752 N N . ASP A 1 93 ? 1.401 -6.300 -24.421 1.00 88.06 93 ASP A N 1
ATOM 753 C CA . ASP A 1 93 ? 0.479 -7.168 -25.165 1.00 88.06 93 ASP A CA 1
ATOM 754 C C . ASP A 1 93 ? -0.007 -8.346 -24.290 1.00 88.06 93 ASP A C 1
ATOM 756 O O . ASP A 1 93 ? 0.823 -9.173 -23.886 1.00 88.06 93 ASP A O 1
ATOM 760 N N . PRO A 1 94 ? -1.325 -8.475 -24.025 1.00 92.69 94 PRO A N 1
ATOM 761 C CA . PRO A 1 94 ? -1.889 -9.588 -23.261 1.00 92.69 94 PRO A CA 1
ATOM 762 C C . PRO A 1 94 ? -1.568 -10.974 -23.830 1.00 92.69 94 PRO A C 1
ATOM 764 O O . PRO A 1 94 ? -1.430 -11.926 -23.064 1.00 92.69 94 PRO A O 1
ATOM 767 N N . LYS A 1 95 ? -1.398 -11.116 -25.153 1.00 92.69 95 LYS A N 1
ATOM 768 C CA . LYS A 1 95 ? -1.046 -12.411 -25.760 1.00 92.69 95 LYS A CA 1
ATOM 769 C C . LYS A 1 95 ? 0.345 -12.861 -25.327 1.00 92.69 95 LYS A C 1
ATOM 771 O O . LYS A 1 95 ? 0.521 -13.985 -24.872 1.00 92.69 95 LYS A O 1
ATOM 776 N N . LEU A 1 96 ? 1.318 -11.950 -25.370 1.00 91.00 96 LEU A N 1
ATOM 777 C CA . LEU A 1 96 ? 2.680 -12.228 -24.909 1.00 91.00 96 LEU A CA 1
ATOM 778 C C . LEU A 1 96 ? 2.740 -12.490 -23.398 1.00 91.00 96 LEU A C 1
ATOM 780 O O . LEU A 1 96 ? 3.566 -13.288 -22.945 1.00 91.00 96 LEU A O 1
ATOM 784 N N . GLN A 1 97 ? 1.880 -11.829 -22.616 1.00 93.06 97 GLN A N 1
ATOM 785 C CA . GLN A 1 97 ? 1.731 -12.112 -21.187 1.00 93.06 97 GLN A CA 1
ATOM 786 C C . GLN A 1 97 ? 1.229 -13.539 -20.959 1.00 93.06 97 GLN A C 1
ATOM 788 O O . GLN A 1 97 ? 1.857 -14.276 -20.200 1.00 93.06 97 GLN A O 1
ATOM 793 N N . LEU A 1 98 ? 0.157 -13.941 -21.650 1.00 94.56 98 LEU A N 1
ATOM 794 C CA . LEU A 1 98 ? -0.416 -15.281 -21.545 1.00 94.56 98 LEU A CA 1
ATOM 795 C C . LEU A 1 98 ? 0.595 -16.359 -21.943 1.00 94.56 98 LEU A C 1
ATOM 797 O O . LEU A 1 98 ? 0.788 -17.308 -21.189 1.00 94.56 98 LEU A O 1
ATOM 801 N N . ASP A 1 99 ? 1.295 -16.173 -23.064 1.00 93.75 99 ASP A N 1
ATOM 802 C CA . ASP A 1 99 ? 2.350 -17.092 -23.501 1.00 93.75 99 ASP A CA 1
ATOM 803 C C . ASP A 1 99 ? 3.435 -17.252 -22.429 1.00 93.75 99 ASP A C 1
ATOM 805 O O . ASP A 1 99 ? 3.929 -18.353 -22.197 1.00 93.75 99 ASP A O 1
ATOM 809 N N . SER A 1 100 ? 3.805 -16.157 -21.759 1.00 91.62 100 SER A N 1
ATOM 810 C CA . SER A 1 100 ? 4.829 -16.174 -20.708 1.00 91.62 100 SER A CA 1
ATOM 811 C C . SER A 1 100 ? 4.345 -16.884 -19.443 1.00 91.62 100 SER A C 1
ATOM 813 O O . SER A 1 100 ? 5.107 -17.629 -18.834 1.00 91.62 100 SER A O 1
ATOM 815 N N . VAL A 1 101 ? 3.082 -16.675 -19.060 1.00 94.25 101 VAL A N 1
ATOM 816 C CA . VAL A 1 101 ? 2.439 -17.361 -17.930 1.00 94.25 101 VAL A CA 1
ATOM 817 C C . VAL A 1 101 ? 2.327 -18.860 -18.217 1.00 94.25 101 VAL A C 1
ATOM 819 O O . VAL A 1 101 ? 2.688 -19.669 -17.373 1.00 94.25 101 VAL A O 1
ATOM 822 N N . ALA A 1 102 ? 1.915 -19.249 -19.424 1.00 96.44 102 ALA A N 1
ATOM 823 C CA . ALA A 1 102 ? 1.746 -20.652 -19.803 1.00 96.44 102 ALA A CA 1
ATOM 824 C C . ALA A 1 102 ? 3.061 -21.459 -19.824 1.00 96.44 102 ALA A C 1
ATOM 826 O O . ALA A 1 102 ? 3.033 -22.685 -19.748 1.00 96.44 102 ALA A O 1
ATOM 827 N N . GLN A 1 103 ? 4.214 -20.791 -19.928 1.00 95.56 103 GLN A N 1
ATOM 828 C CA . GLN A 1 103 ? 5.532 -21.431 -20.027 1.00 95.56 103 GLN A CA 1
ATOM 829 C C . GLN A 1 103 ? 6.165 -21.793 -18.677 1.00 95.56 103 GLN A C 1
ATOM 831 O O . GLN A 1 103 ? 7.224 -22.424 -18.659 1.00 95.56 103 GLN A O 1
ATOM 836 N N . VAL A 1 104 ? 5.568 -21.397 -17.551 1.00 95.81 104 VAL A N 1
ATOM 837 C CA . VAL A 1 104 ? 6.141 -21.612 -16.215 1.00 95.81 104 VAL A CA 1
ATOM 838 C C . VAL A 1 104 ? 5.100 -22.136 -15.229 1.00 95.81 104 VAL A C 1
ATOM 840 O O . VAL A 1 104 ? 3.913 -21.841 -15.326 1.00 95.81 104 VAL A O 1
ATOM 843 N N . GLY A 1 105 ? 5.551 -22.917 -14.246 1.00 95.69 105 GLY A N 1
ATOM 844 C CA . GLY A 1 105 ? 4.716 -23.303 -13.109 1.00 95.69 105 GLY A CA 1
ATOM 845 C C . GLY A 1 105 ? 4.611 -22.175 -12.080 1.00 95.69 105 GLY A C 1
ATOM 846 O O . GLY A 1 105 ? 5.567 -21.428 -11.872 1.00 95.69 105 GLY A O 1
ATOM 847 N N . PHE A 1 106 ? 3.471 -22.093 -11.393 1.00 96.88 106 PHE A N 1
ATOM 848 C CA . PHE A 1 106 ? 3.254 -21.174 -10.275 1.00 96.88 106 PHE A CA 1
ATOM 849 C C . PHE A 1 106 ? 3.049 -21.956 -8.984 1.00 96.88 106 PHE A C 1
ATOM 851 O O . PHE A 1 106 ? 2.415 -23.011 -8.971 1.00 96.88 106 PHE A O 1
ATOM 858 N N . VAL A 1 107 ? 3.568 -21.418 -7.884 1.00 97.38 107 VAL A N 1
ATOM 859 C CA . VAL A 1 107 ? 3.356 -21.953 -6.538 1.00 97.38 107 VAL A CA 1
ATOM 860 C C . VAL A 1 107 ? 2.767 -20.867 -5.656 1.00 97.38 107 VAL A C 1
ATOM 862 O O . VAL A 1 107 ? 3.080 -19.687 -5.815 1.00 97.38 107 VAL A O 1
ATOM 865 N N . LYS A 1 108 ? 1.916 -21.264 -4.709 1.00 97.19 108 LYS A N 1
ATOM 866 C CA . LYS A 1 108 ? 1.406 -20.338 -3.698 1.00 97.19 108 LYS A CA 1
ATOM 867 C C . LYS A 1 108 ? 2.540 -19.888 -2.776 1.00 97.19 108 LYS A C 1
ATOM 869 O O . LYS A 1 108 ? 3.370 -20.701 -2.366 1.00 97.19 108 LYS A O 1
ATOM 874 N N . THR A 1 109 ? 2.530 -18.615 -2.406 1.00 95.56 109 THR A N 1
ATOM 875 C CA . THR A 1 109 ? 3.430 -18.045 -1.399 1.00 95.56 109 THR A CA 1
ATOM 876 C C . THR A 1 109 ? 2.620 -17.456 -0.253 1.00 95.56 109 THR A C 1
ATOM 878 O O . THR A 1 109 ? 1.435 -17.163 -0.405 1.00 95.56 109 THR A O 1
ATOM 881 N N . GLN A 1 110 ? 3.250 -17.287 0.910 1.00 94.75 110 GLN A N 1
ATOM 882 C CA . GLN A 1 110 ? 2.653 -16.485 1.977 1.00 94.75 110 GLN A CA 1
ATOM 883 C C . GLN A 1 110 ? 2.525 -15.037 1.493 1.00 94.75 110 GLN A C 1
ATOM 885 O O . GLN A 1 110 ? 3.447 -14.526 0.856 1.00 94.75 110 GLN A O 1
ATOM 890 N N . LEU A 1 111 ? 1.377 -14.409 1.765 1.00 94.25 111 LEU A N 1
ATOM 891 C CA . LEU A 1 111 ? 1.107 -13.029 1.351 1.00 94.25 111 LEU A CA 1
ATOM 892 C C . LEU A 1 111 ? 2.004 -12.031 2.090 1.00 94.25 111 LEU A C 1
ATOM 894 O O . LEU A 1 111 ? 2.406 -11.028 1.513 1.00 94.25 111 LEU A O 1
ATOM 898 N N . MET A 1 112 ? 2.307 -12.326 3.353 1.00 92.88 112 MET A N 1
ATOM 899 C CA . MET A 1 112 ? 3.029 -11.442 4.256 1.00 92.88 112 MET A CA 1
ATOM 900 C C . MET A 1 112 ? 3.966 -12.234 5.167 1.00 92.88 112 MET A C 1
ATOM 902 O O . MET A 1 112 ? 3.772 -13.431 5.406 1.00 92.88 112 MET A O 1
ATOM 906 N N . ASN A 1 113 ? 5.004 -11.570 5.665 1.00 92.25 113 ASN A N 1
ATOM 907 C CA . ASN A 1 113 ? 5.945 -12.163 6.608 1.00 92.25 113 ASN A CA 1
ATOM 908 C C . ASN A 1 113 ? 5.366 -12.204 8.040 1.00 92.25 113 ASN A C 1
ATOM 910 O O . ASN A 1 113 ? 4.316 -11.636 8.328 1.00 92.25 113 ASN A O 1
ATOM 914 N N . LYS A 1 114 ? 6.057 -12.867 8.980 1.00 91.50 114 LYS A N 1
ATOM 915 C CA . LYS A 1 114 ? 5.574 -13.004 10.372 1.00 91.50 114 LYS A CA 1
ATOM 916 C C . LYS A 1 114 ? 5.388 -11.666 11.101 1.00 91.50 114 LYS A C 1
ATOM 918 O O . LYS A 1 114 ? 4.546 -11.587 11.987 1.00 91.50 114 LYS A O 1
ATOM 923 N N . GLY A 1 115 ? 6.210 -10.662 10.798 1.00 91.00 115 GLY A N 1
ATOM 924 C CA . GLY A 1 115 ? 6.118 -9.329 11.395 1.00 91.00 115 GLY A CA 1
ATOM 925 C C . GLY A 1 115 ? 4.894 -8.579 10.882 1.00 91.00 115 GLY A C 1
ATOM 926 O O . GLY A 1 115 ? 4.075 -8.145 11.684 1.00 91.00 115 GLY A O 1
ATOM 927 N N . GLU A 1 116 ? 4.729 -8.530 9.560 1.00 94.44 116 GLU A N 1
ATOM 928 C CA . GLU A 1 116 ? 3.537 -7.975 8.905 1.00 94.44 116 GLU A CA 1
ATOM 929 C C . GLU A 1 116 ? 2.259 -8.667 9.393 1.00 94.44 116 GLU A C 1
ATOM 931 O O . GLU A 1 116 ? 1.315 -7.987 9.774 1.00 94.44 116 GLU A O 1
ATOM 936 N N . ASN A 1 117 ? 2.250 -10.001 9.502 1.00 95.62 117 ASN A N 1
ATOM 937 C CA . ASN A 1 117 ? 1.082 -10.748 9.981 1.00 95.62 117 ASN A CA 1
ATOM 938 C C . ASN A 1 117 ? 0.666 -10.372 11.410 1.00 95.62 117 ASN A C 1
ATOM 940 O O . ASN A 1 117 ? -0.519 -10.284 11.705 1.00 95.62 117 ASN A O 1
ATOM 944 N N . ARG A 1 118 ? 1.626 -10.103 12.304 1.00 95.31 118 ARG A N 1
ATOM 945 C CA . ARG A 1 118 ? 1.320 -9.643 13.671 1.00 95.31 118 ARG A CA 1
ATOM 946 C C . ARG A 1 118 ? 0.712 -8.246 13.686 1.00 95.31 118 ARG A C 1
ATOM 948 O O . ARG A 1 118 ? -0.160 -7.977 14.506 1.00 95.31 118 ARG A O 1
ATOM 955 N N . VAL A 1 119 ? 1.193 -7.360 12.812 1.00 96.94 119 VAL A N 1
ATOM 956 C CA . VAL A 1 119 ? 0.616 -6.020 12.654 1.00 96.94 119 VAL A CA 1
ATOM 957 C C . VAL A 1 119 ? -0.787 -6.134 12.068 1.00 96.94 119 VAL A C 1
ATOM 959 O O . VAL A 1 119 ? -1.698 -5.516 12.595 1.00 96.94 119 VAL A O 1
ATOM 962 N N . PHE A 1 120 ? -0.990 -6.980 11.060 1.00 97.81 120 PHE A N 1
ATOM 963 C CA . PHE A 1 120 ? -2.305 -7.228 10.472 1.00 97.81 120 PHE A CA 1
ATOM 964 C C . PHE A 1 120 ? -3.330 -7.693 11.520 1.00 97.81 120 PHE A C 1
ATO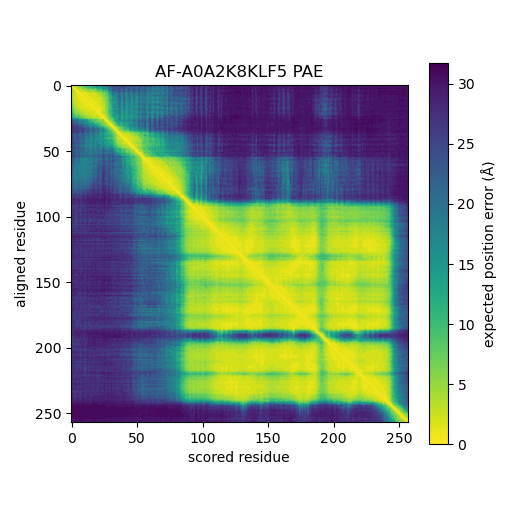M 966 O O . PHE A 1 120 ? -4.361 -7.049 11.692 1.00 97.81 120 PHE A O 1
ATOM 973 N N . GLU A 1 121 ? -3.004 -8.723 12.308 1.00 97.62 121 GLU A N 1
ATOM 974 C CA . GLU A 1 121 ? -3.861 -9.219 13.399 1.00 97.62 121 GLU A CA 1
ATOM 975 C C . GLU A 1 121 ? -4.125 -8.161 14.486 1.00 97.62 121 GLU A C 1
ATOM 977 O O . GLU A 1 121 ? -5.171 -8.158 15.141 1.00 97.62 121 GLU A O 1
ATOM 982 N N . LEU A 1 122 ? -3.157 -7.276 14.741 1.00 98.12 122 LEU A N 1
ATOM 983 C CA . LEU A 1 122 ? -3.349 -6.148 15.646 1.00 98.12 122 LEU A CA 1
ATOM 984 C C . LEU A 1 122 ? -4.368 -5.165 15.065 1.00 98.12 122 LEU A C 1
ATOM 986 O O . LEU A 1 122 ? -5.339 -4.864 15.749 1.00 98.12 122 LEU A O 1
ATOM 990 N N . LEU A 1 123 ? -4.182 -4.731 13.816 1.00 98.38 123 LEU A N 1
ATOM 991 C CA . LEU A 1 123 ? -5.081 -3.797 13.137 1.00 98.38 123 LEU A CA 1
ATOM 992 C C . LEU A 1 123 ? -6.513 -4.337 13.071 1.00 98.38 123 LEU A C 1
ATOM 994 O O . LEU A 1 123 ? -7.441 -3.609 13.414 1.00 98.38 123 LEU A O 1
ATOM 998 N N . GLU A 1 124 ? -6.702 -5.606 12.695 1.00 98.31 124 GLU A N 1
ATOM 999 C CA . GLU A 1 124 ? -8.033 -6.227 12.642 1.00 98.31 124 GLU A CA 1
ATOM 1000 C C . GLU A 1 124 ? -8.722 -6.198 14.009 1.00 98.31 124 GLU A C 1
ATOM 1002 O O . GLU A 1 124 ? -9.884 -5.807 14.115 1.00 98.31 124 GLU A O 1
ATOM 1007 N N . ARG A 1 125 ? -8.000 -6.555 15.079 1.00 97.62 125 ARG A N 1
ATOM 1008 C CA . ARG A 1 125 ? -8.548 -6.507 16.442 1.00 97.62 125 ARG A CA 1
ATOM 1009 C C . ARG A 1 125 ? -8.822 -5.085 16.910 1.00 97.62 125 ARG A C 1
ATOM 1011 O O . ARG A 1 125 ? -9.816 -4.881 17.597 1.00 97.62 125 ARG A O 1
ATOM 1018 N N . THR A 1 126 ? -7.962 -4.126 16.575 1.00 97.25 126 THR A N 1
ATOM 1019 C CA . THR A 1 126 ? -8.174 -2.715 16.910 1.00 97.25 126 THR A CA 1
ATOM 1020 C C . THR A 1 126 ? -9.443 -2.201 16.241 1.00 97.25 126 THR A C 1
ATOM 1022 O O . THR A 1 126 ? -10.322 -1.708 16.937 1.00 97.25 126 THR A O 1
ATOM 1025 N N . VAL A 1 127 ? -9.587 -2.388 14.925 1.00 96.88 127 VAL A N 1
ATOM 1026 C CA . VAL A 1 127 ? -10.773 -1.945 14.174 1.00 96.88 127 VAL A CA 1
ATOM 1027 C C . VAL A 1 127 ? -12.043 -2.638 14.670 1.00 96.88 127 VAL A C 1
ATOM 1029 O O . VAL A 1 127 ? -13.062 -1.984 14.840 1.00 96.88 127 VAL A O 1
ATOM 1032 N N . ALA A 1 128 ? -11.992 -3.938 14.972 1.00 95.12 128 ALA A N 1
ATOM 1033 C CA . ALA A 1 128 ? -13.159 -4.674 15.462 1.00 95.12 128 ALA A CA 1
ATOM 1034 C C . ALA A 1 128 ? -13.620 -4.259 16.874 1.00 95.12 128 ALA A C 1
ATOM 1036 O O . ALA A 1 128 ? -14.755 -4.542 17.254 1.00 95.12 128 ALA A O 1
ATOM 1037 N N . ARG A 1 129 ? -12.743 -3.647 17.681 1.00 93.38 129 ARG A N 1
ATOM 1038 C CA . ARG A 1 129 ? -13.063 -3.175 19.040 1.00 93.38 129 ARG A CA 1
ATOM 1039 C C . ARG A 1 129 ? -13.584 -1.745 19.074 1.00 93.38 129 ARG A C 1
ATOM 1041 O O . ARG A 1 129 ? -14.156 -1.352 20.088 1.00 93.38 129 ARG A O 1
ATOM 1048 N N . THR A 1 130 ? -13.350 -0.962 18.024 1.00 90.00 130 THR A N 1
ATOM 1049 C CA . THR A 1 130 ? -13.925 0.377 17.905 1.00 90.00 130 THR A CA 1
ATOM 1050 C C . THR A 1 130 ? -15.322 0.288 17.297 1.00 90.00 130 THR A C 1
ATOM 1052 O O . THR A 1 130 ? -15.658 -0.661 16.592 1.00 90.00 130 THR A O 1
ATOM 1055 N N . ASN A 1 131 ? -16.142 1.316 17.509 1.00 87.62 131 ASN A N 1
ATOM 1056 C CA . ASN A 1 131 ? -17.438 1.440 16.833 1.00 87.62 131 ASN A CA 1
ATOM 1057 C C . ASN A 1 131 ? -17.290 1.935 15.379 1.00 87.62 131 ASN A C 1
ATOM 1059 O O . ASN A 1 131 ? -18.227 2.498 14.828 1.00 87.62 131 ASN A O 1
ATOM 1063 N N . PHE A 1 132 ? -16.111 1.769 14.764 1.00 92.44 132 PHE A N 1
ATOM 1064 C CA . PHE A 1 132 ? -15.809 2.316 13.442 1.00 92.44 132 PHE A CA 1
ATOM 1065 C C . PHE A 1 132 ? -16.519 1.575 12.299 1.00 92.44 132 PHE A C 1
ATOM 1067 O O . PHE A 1 132 ? -16.763 2.163 11.255 1.00 92.44 132 PHE A O 1
ATOM 1074 N N . GLY A 1 133 ? -16.812 0.279 12.461 1.00 89.44 133 GLY A N 1
ATOM 1075 C CA . GLY A 1 133 ? -17.503 -0.527 11.439 1.00 89.44 133 GLY A CA 1
ATOM 1076 C C . GLY A 1 133 ? -16.685 -0.835 10.172 1.00 89.44 133 GLY A C 1
ATOM 1077 O O . GLY A 1 133 ? -17.158 -1.554 9.295 1.00 89.44 133 GLY A O 1
ATOM 1078 N N . GLY A 1 134 ? -15.453 -0.328 10.081 1.00 94.81 134 GLY A N 1
ATOM 1079 C CA . GLY A 1 134 ? -14.571 -0.497 8.930 1.00 94.81 134 GLY A CA 1
ATOM 1080 C C . GLY A 1 134 ? -13.878 -1.857 8.820 1.00 94.81 134 GLY A C 1
ATOM 1081 O O . GLY A 1 134 ? -14.080 -2.779 9.614 1.00 94.81 134 GLY A O 1
ATOM 1082 N N . ARG A 1 135 ? -13.015 -1.987 7.808 1.00 97.62 135 ARG A N 1
ATOM 1083 C CA . ARG A 1 135 ? -12.291 -3.229 7.485 1.00 97.62 135 ARG A CA 1
ATOM 1084 C C . ARG A 1 135 ? -10.815 -2.965 7.199 1.00 97.62 135 ARG A C 1
ATOM 1086 O O . ARG A 1 135 ? -10.458 -1.901 6.705 1.00 97.62 135 ARG A O 1
ATOM 1093 N N . VAL A 1 136 ? -9.962 -3.960 7.448 1.00 98.38 136 VAL A N 1
ATOM 1094 C CA . VAL A 1 136 ? -8.524 -3.906 7.132 1.00 98.38 136 VAL A CA 1
ATOM 1095 C C . VAL A 1 136 ? -8.237 -4.721 5.873 1.00 98.38 136 VAL A C 1
ATOM 1097 O O . VAL A 1 136 ? -8.531 -5.911 5.812 1.00 98.38 136 VAL A O 1
ATOM 1100 N N . MET A 1 137 ? -7.649 -4.086 4.866 1.00 98.38 137 MET A N 1
ATOM 1101 C CA . MET A 1 137 ? -7.210 -4.696 3.612 1.00 98.38 137 MET A CA 1
ATOM 1102 C C . MET A 1 137 ? -5.683 -4.822 3.603 1.00 98.38 137 MET A C 1
ATOM 1104 O O . MET A 1 137 ? -4.997 -3.930 4.096 1.00 98.38 137 MET A O 1
ATOM 1108 N N . ALA A 1 138 ? -5.137 -5.889 3.015 1.00 97.69 138 ALA A N 1
ATOM 1109 C CA . ALA A 1 138 ? -3.692 -6.109 2.914 1.00 97.69 138 ALA A CA 1
ATOM 1110 C C . ALA A 1 138 ? -3.184 -5.973 1.470 1.00 97.69 138 ALA A C 1
ATOM 1112 O O . ALA A 1 138 ? -3.847 -6.412 0.531 1.00 97.69 138 ALA A O 1
ATOM 1113 N N . GLN A 1 139 ? -1.971 -5.434 1.309 1.00 95.94 139 GLN A N 1
ATOM 1114 C CA . GLN A 1 139 ? -1.229 -5.353 0.044 1.00 95.94 139 GLN A CA 1
ATOM 1115 C C . GLN A 1 139 ? -2.005 -4.640 -1.082 1.00 95.94 139 GLN A C 1
ATOM 1117 O O . GLN A 1 139 ? -1.998 -5.074 -2.238 1.00 95.94 139 GLN A O 1
ATOM 1122 N N . VAL A 1 140 ? -2.676 -3.534 -0.752 1.00 97.69 140 VAL A N 1
ATOM 1123 C CA . VAL A 1 140 ? -3.554 -2.806 -1.682 1.00 97.69 140 VAL A CA 1
ATOM 1124 C C . VAL A 1 140 ? -2.735 -1.905 -2.603 1.00 97.69 140 VAL A C 1
ATOM 1126 O O . VAL A 1 140 ? -1.920 -1.106 -2.141 1.00 97.69 140 VAL A O 1
ATOM 1129 N N . CYS A 1 141 ? -2.950 -2.008 -3.917 1.00 97.50 141 CYS A N 1
ATOM 1130 C CA . CYS A 1 141 ? -2.368 -1.090 -4.898 1.00 97.50 141 CYS A CA 1
ATOM 1131 C C . CYS A 1 141 ? -2.887 0.338 -4.688 1.00 97.50 141 CYS A C 1
ATOM 1133 O O . CYS A 1 141 ? -4.089 0.544 -4.578 1.00 97.50 141 CYS A O 1
ATOM 1135 N N . LEU A 1 142 ? -1.994 1.335 -4.697 1.00 97.56 142 LEU A N 1
ATOM 1136 C CA . LEU A 1 142 ? -2.372 2.744 -4.518 1.00 97.56 142 LEU A CA 1
ATOM 1137 C C . LEU A 1 142 ? -3.377 3.208 -5.578 1.00 97.56 142 LEU A C 1
ATOM 1139 O O . LEU A 1 142 ? -4.266 3.984 -5.262 1.00 97.56 142 LEU A O 1
ATOM 1143 N N . GLY A 1 143 ? -3.255 2.719 -6.817 1.00 96.88 143 GLY A N 1
ATOM 1144 C CA . GLY A 1 143 ? -4.158 3.081 -7.915 1.00 96.88 143 GLY A CA 1
ATOM 1145 C C . GLY A 1 143 ? -5.614 2.632 -7.730 1.00 96.88 143 GLY A C 1
ATOM 1146 O O . GLY A 1 143 ? -6.467 3.097 -8.473 1.00 96.88 143 GLY A O 1
ATOM 1147 N N . GLU A 1 144 ? -5.904 1.767 -6.753 1.00 97.31 144 GLU A N 1
ATOM 1148 C CA . GLU A 1 144 ? -7.270 1.300 -6.466 1.00 97.31 144 GLU A CA 1
ATOM 1149 C C . GLU A 1 144 ? -8.047 2.273 -5.572 1.00 97.31 144 GLU A C 1
ATOM 1151 O O . GLU A 1 144 ? -9.272 2.235 -5.546 1.00 97.31 144 GLU A O 1
ATOM 1156 N N . PHE A 1 145 ? -7.349 3.134 -4.825 1.00 97.44 145 PHE A N 1
ATOM 1157 C CA . PHE A 1 145 ? -7.970 4.034 -3.845 1.00 97.44 145 PHE A CA 1
ATOM 1158 C C . PHE A 1 145 ? -7.420 5.468 -3.874 1.00 97.44 145 PHE A C 1
ATOM 1160 O O . PHE A 1 145 ? -7.891 6.332 -3.142 1.00 97.44 145 PHE A O 1
ATOM 1167 N N . VAL A 1 146 ? -6.431 5.743 -4.727 1.00 97.69 146 VAL A N 1
ATOM 1168 C CA . VAL A 1 146 ? -5.919 7.084 -5.012 1.00 97.69 146 VAL A CA 1
ATOM 1169 C C . VAL A 1 146 ? -5.953 7.303 -6.516 1.00 97.69 146 VAL A C 1
ATOM 1171 O O . VAL A 1 146 ? -5.364 6.537 -7.280 1.00 97.69 146 VAL A O 1
ATOM 1174 N N . ALA A 1 147 ? -6.586 8.394 -6.935 1.00 96.50 147 ALA A N 1
ATOM 1175 C CA . ALA A 1 147 ? -6.616 8.836 -8.320 1.00 96.50 147 ALA A CA 1
ATOM 1176 C C . ALA A 1 147 ? -6.046 10.261 -8.439 1.00 96.50 147 ALA A C 1
ATOM 1178 O O . ALA A 1 147 ? -6.207 11.068 -7.521 1.00 96.50 147 ALA A O 1
ATOM 1179 N N . PRO A 1 148 ? -5.373 10.597 -9.553 1.00 96.81 148 PRO A N 1
ATOM 1180 C CA . PRO A 1 148 ? -5.066 11.984 -9.881 1.00 96.81 148 PRO A CA 1
ATOM 1181 C C . PRO A 1 148 ? -6.344 12.820 -9.993 1.00 96.81 148 PRO A C 1
ATOM 1183 O O . PRO A 1 148 ? -7.366 12.321 -10.464 1.00 96.81 148 PRO A O 1
ATOM 1186 N N . ASP A 1 149 ? -6.248 14.097 -9.623 1.00 95.38 149 ASP A N 1
ATOM 1187 C CA . ASP A 1 149 ? -7.331 15.076 -9.754 1.00 95.38 149 ASP A CA 1
ATOM 1188 C C . ASP A 1 149 ? -7.919 15.049 -11.181 1.00 95.38 149 ASP A C 1
ATOM 1190 O O . ASP A 1 149 ? -7.146 15.162 -12.143 1.00 95.38 149 ASP A O 1
ATOM 1194 N N . PRO A 1 150 ? -9.245 14.872 -11.350 1.00 94.75 150 PRO A N 1
ATOM 1195 C CA . PRO A 1 150 ? -9.881 14.822 -12.664 1.00 94.75 150 PRO A CA 1
ATOM 1196 C C . PRO A 1 150 ? -9.685 16.099 -13.493 1.00 94.75 150 PRO A C 1
ATOM 1198 O O . PRO A 1 150 ? -9.660 15.996 -14.720 1.00 94.75 150 PRO A O 1
ATOM 1201 N N . GLU A 1 151 ? -9.477 17.253 -12.854 1.00 95.88 151 GLU A N 1
ATOM 1202 C CA . GLU A 1 151 ? -9.303 18.554 -13.515 1.00 95.88 151 GLU A CA 1
ATOM 1203 C C . GLU A 1 151 ? -7.869 18.792 -14.021 1.00 95.88 151 GLU A C 1
ATOM 1205 O O . GLU A 1 151 ? -7.590 19.763 -14.730 1.00 95.88 151 GLU A O 1
ATOM 1210 N N . ALA A 1 152 ? -6.923 17.914 -13.676 1.00 94.44 152 ALA A N 1
ATOM 1211 C CA . ALA A 1 152 ? -5.556 18.016 -14.166 1.00 94.44 152 ALA A CA 1
ATOM 1212 C C . ALA A 1 152 ? -5.436 17.617 -15.651 1.00 94.44 152 ALA A C 1
ATOM 1214 O O . ALA A 1 152 ? -6.186 16.793 -16.181 1.00 94.44 152 ALA A O 1
ATOM 1215 N N . ASP A 1 153 ? -4.411 18.165 -16.313 1.00 96.75 153 ASP A N 1
ATOM 1216 C CA . ASP A 1 153 ? -4.066 17.828 -17.698 1.00 96.75 153 ASP A CA 1
ATOM 1217 C C . ASP A 1 153 ? -3.977 16.306 -17.920 1.00 96.75 153 ASP A C 1
ATOM 1219 O O . ASP A 1 153 ? -3.373 15.581 -17.126 1.00 96.75 153 ASP A O 1
ATOM 1223 N N . ALA A 1 154 ? -4.565 15.824 -19.019 1.00 96.06 154 ALA A N 1
ATOM 1224 C CA . ALA A 1 154 ? -4.745 14.397 -19.271 1.00 96.06 154 ALA A CA 1
ATOM 1225 C C . ALA A 1 154 ? -3.422 13.616 -19.303 1.00 96.06 154 ALA A C 1
ATOM 1227 O O . ALA A 1 154 ? -3.354 12.530 -18.725 1.00 96.06 154 ALA A O 1
ATOM 1228 N N . ALA A 1 155 ? -2.367 14.176 -19.906 1.00 95.88 155 ALA A N 1
ATOM 1229 C CA . ALA A 1 155 ? -1.062 13.519 -19.951 1.00 95.88 155 ALA A CA 1
ATOM 1230 C C . ALA A 1 155 ? -0.456 13.409 -18.544 1.00 95.88 155 ALA A C 1
ATOM 1232 O O . ALA A 1 155 ? 0.024 12.348 -18.147 1.00 95.88 155 ALA A O 1
ATOM 1233 N N . ARG A 1 156 ? -0.563 14.473 -17.737 1.00 94.88 156 ARG A N 1
ATOM 1234 C CA . ARG A 1 156 ? -0.103 14.457 -16.338 1.00 94.88 156 ARG A CA 1
ATOM 1235 C C . ARG A 1 156 ? -0.896 13.489 -15.464 1.00 94.88 156 ARG A C 1
ATOM 1237 O O . ARG A 1 156 ? -0.305 12.847 -14.596 1.00 94.88 156 ARG A O 1
ATOM 1244 N N . ARG A 1 157 ? -2.212 13.365 -15.678 1.00 96.12 157 ARG A N 1
ATOM 1245 C CA . ARG A 1 157 ? -3.041 12.374 -14.973 1.00 96.12 157 ARG A CA 1
ATOM 1246 C C . ARG A 1 157 ? -2.572 10.960 -15.286 1.00 96.12 157 ARG A C 1
ATOM 1248 O O . ARG A 1 157 ? -2.370 10.178 -14.362 1.00 96.12 157 ARG A O 1
ATOM 1255 N N . GLU A 1 158 ? -2.337 10.643 -16.555 1.00 95.62 158 GLU A N 1
ATOM 1256 C CA . GLU A 1 158 ? -1.836 9.324 -16.949 1.00 95.62 158 GLU A CA 1
ATOM 1257 C C . GLU A 1 158 ? -0.460 9.030 -16.329 1.00 95.62 158 GLU A C 1
ATOM 1259 O O . GLU A 1 158 ? -0.271 7.983 -15.705 1.00 95.62 158 GLU A O 1
ATOM 1264 N N . GLU A 1 159 ? 0.482 9.974 -16.414 1.00 95.62 159 GLU A N 1
ATOM 1265 C CA . GLU A 1 159 ? 1.817 9.839 -15.818 1.00 95.62 159 GLU A CA 1
ATOM 1266 C C . GLU A 1 159 ? 1.758 9.616 -14.299 1.00 95.62 159 GLU A C 1
ATOM 1268 O O . GLU A 1 159 ? 2.452 8.742 -13.763 1.00 95.62 159 GLU A O 1
ATOM 1273 N N . ALA A 1 160 ? 0.911 10.374 -13.598 1.00 96.56 160 ALA A N 1
ATOM 1274 C CA . ALA A 1 160 ? 0.714 10.242 -12.160 1.00 96.56 160 ALA A CA 1
ATOM 1275 C C . ALA A 1 160 ? 0.068 8.897 -11.798 1.00 96.56 160 ALA A C 1
ATOM 1277 O O . ALA A 1 160 ? 0.567 8.199 -10.912 1.00 96.56 160 ALA A O 1
ATOM 1278 N N . PHE A 1 161 ? -0.985 8.493 -12.514 1.00 96.50 161 PHE A N 1
ATOM 1279 C CA . PHE A 1 161 ? -1.682 7.233 -12.268 1.00 96.50 161 PHE A CA 1
ATOM 1280 C C . PHE A 1 161 ? -0.760 6.027 -12.478 1.00 96.50 161 PHE A C 1
ATOM 1282 O O . PHE A 1 161 ? -0.621 5.185 -11.590 1.00 96.50 161 PHE A O 1
ATOM 1289 N N . VAL A 1 162 ? -0.038 5.975 -13.602 1.00 94.75 162 VAL A N 1
ATOM 1290 C CA . VAL A 1 162 ? 0.952 4.917 -13.871 1.00 94.75 162 VAL A CA 1
ATOM 1291 C C . VAL A 1 162 ? 2.039 4.902 -12.794 1.00 94.75 162 VAL A C 1
ATOM 1293 O O . VAL A 1 162 ? 2.487 3.831 -12.370 1.00 94.75 162 VAL A O 1
ATOM 1296 N N . SER A 1 163 ? 2.439 6.082 -12.309 1.00 95.00 163 SER A N 1
ATOM 1297 C CA . SER A 1 163 ? 3.423 6.204 -11.239 1.00 95.00 163 SER A CA 1
ATOM 1298 C C . SER A 1 163 ? 2.936 5.606 -9.924 1.00 95.00 163 SER A C 1
ATOM 1300 O O . SER A 1 163 ? 3.750 5.005 -9.233 1.00 95.00 163 SER A O 1
ATOM 1302 N N . ILE A 1 164 ? 1.661 5.702 -9.554 1.00 96.50 164 ILE A N 1
ATOM 1303 C CA . ILE A 1 164 ? 1.172 5.144 -8.280 1.00 96.50 164 ILE A CA 1
ATOM 1304 C C . ILE A 1 164 ? 0.679 3.700 -8.404 1.00 96.50 164 ILE A C 1
ATOM 1306 O O . ILE A 1 164 ? 0.875 2.919 -7.478 1.00 96.50 164 ILE A O 1
ATOM 1310 N N . ASN A 1 165 ? 0.144 3.296 -9.558 1.00 95.81 165 ASN A N 1
ATOM 1311 C CA . ASN A 1 165 ? -0.489 1.987 -9.746 1.00 95.81 165 ASN A CA 1
ATOM 1312 C C . ASN A 1 165 ? 0.472 0.800 -9.524 1.00 95.81 165 ASN A C 1
ATOM 1314 O O . ASN A 1 165 ? 0.084 -0.294 -9.129 1.00 95.81 165 ASN A O 1
ATOM 1318 N N . SER A 1 166 ? 1.774 1.018 -9.722 1.00 91.62 166 SER A N 1
ATOM 1319 C CA . SER A 1 166 ? 2.805 0.003 -9.474 1.00 91.62 166 SER A CA 1
ATOM 1320 C C . SER A 1 166 ? 3.214 -0.131 -7.995 1.00 91.62 166 SER A C 1
ATOM 1322 O O . SER A 1 166 ? 4.219 -0.793 -7.700 1.00 91.62 166 SER A O 1
ATOM 1324 N N . LYS A 1 167 ? 2.582 0.616 -7.085 1.00 94.81 167 LYS A N 1
ATOM 1325 C CA . LYS A 1 167 ? 2.957 0.738 -5.670 1.00 94.81 167 LYS A CA 1
ATOM 1326 C C . LYS A 1 167 ? 1.792 0.266 -4.818 1.00 94.81 167 LYS A C 1
ATOM 1328 O O . LYS A 1 167 ? 0.639 0.411 -5.206 1.00 94.81 167 LYS A O 1
ATOM 1333 N N . ARG A 1 168 ? 2.113 -0.321 -3.672 1.00 96.06 168 ARG A N 1
ATOM 1334 C CA . ARG A 1 168 ? 1.144 -0.877 -2.733 1.00 96.06 168 ARG A CA 1
ATOM 1335 C C . ARG A 1 168 ? 1.421 -0.332 -1.345 1.00 96.06 168 ARG A C 1
ATOM 1337 O O . ARG A 1 168 ? 2.591 -0.076 -1.048 1.00 96.06 168 ARG A O 1
ATOM 1344 N N . VAL A 1 169 ? 0.360 -0.168 -0.566 1.00 97.06 169 VAL A N 1
ATOM 1345 C CA . VAL A 1 169 ? 0.446 -0.043 0.890 1.00 97.06 169 VAL A CA 1
ATOM 1346 C C . VAL A 1 169 ? 0.393 -1.433 1.506 1.00 97.06 169 VAL A C 1
ATOM 1348 O O . VAL A 1 169 ? -0.257 -2.326 0.950 1.00 97.06 169 VAL A O 1
ATOM 1351 N N . ASP A 1 170 ? 1.059 -1.621 2.642 1.00 96.81 170 ASP A N 1
ATOM 1352 C CA . ASP A 1 170 ? 1.018 -2.908 3.335 1.00 96.81 170 ASP A CA 1
ATOM 1353 C C . ASP A 1 170 ? -0.378 -3.194 3.868 1.00 96.81 170 ASP A C 1
ATOM 1355 O O . ASP A 1 170 ? -0.899 -4.287 3.633 1.00 96.81 170 ASP A O 1
ATOM 1359 N N . PHE A 1 171 ? -1.008 -2.194 4.494 1.00 98.50 171 PHE A N 1
ATOM 1360 C CA . PHE A 1 171 ? -2.398 -2.264 4.923 1.00 98.50 171 PHE A CA 1
ATOM 1361 C C . PHE A 1 171 ? -3.162 -0.970 4.643 1.00 98.50 171 PHE A C 1
ATOM 1363 O O . PHE A 1 171 ? -2.600 0.127 4.647 1.00 98.50 171 PHE A O 1
ATOM 1370 N N . LEU A 1 172 ? -4.467 -1.112 4.431 1.00 98.69 172 LEU A N 1
ATOM 1371 C CA . LEU A 1 172 ? -5.417 -0.017 4.278 1.00 98.69 172 LEU A CA 1
ATOM 1372 C C . LEU A 1 172 ? -6.631 -0.286 5.166 1.00 98.69 172 LEU A C 1
ATOM 1374 O O . LEU A 1 172 ? -7.239 -1.348 5.062 1.00 98.69 172 LEU A O 1
ATOM 1378 N N . ILE A 1 173 ? -6.993 0.671 6.012 1.00 98.56 173 ILE A N 1
ATOM 1379 C CA . ILE A 1 173 ? -8.274 0.667 6.714 1.00 98.56 173 ILE A CA 1
ATOM 1380 C C . ILE A 1 173 ? -9.276 1.427 5.853 1.00 98.56 173 ILE A C 1
ATOM 1382 O O . ILE A 1 173 ? -9.005 2.562 5.448 1.00 98.56 173 ILE A O 1
ATOM 1386 N N . ILE A 1 174 ? -10.408 0.787 5.582 1.00 98.00 174 ILE A N 1
ATOM 1387 C CA . ILE A 1 174 ? -11.549 1.368 4.874 1.00 98.00 174 ILE A CA 1
ATOM 1388 C C . ILE A 1 174 ? -12.751 1.483 5.805 1.00 98.00 174 ILE A C 1
ATOM 1390 O O . ILE A 1 174 ? -12.858 0.701 6.755 1.00 98.00 174 ILE A O 1
ATOM 1394 N N . ASP A 1 175 ? -13.641 2.431 5.538 1.00 95.62 175 ASP A N 1
ATOM 1395 C CA . ASP A 1 175 ? -14.922 2.544 6.239 1.00 95.62 175 ASP A CA 1
ATOM 1396 C C . ASP A 1 175 ? -15.952 1.510 5.729 1.00 95.62 175 ASP A C 1
ATOM 1398 O O . ASP A 1 175 ? -15.639 0.615 4.935 1.00 95.62 175 ASP A O 1
ATOM 1402 N N . GLU A 1 176 ? -17.192 1.611 6.207 1.00 93.69 176 GLU A N 1
ATOM 1403 C CA . GLU A 1 176 ? -18.303 0.745 5.790 1.00 93.69 176 GLU A CA 1
ATOM 1404 C C . GLU A 1 176 ? -18.736 0.940 4.324 1.00 93.69 176 GLU A C 1
ATOM 1406 O O . GLU A 1 176 ? -19.282 0.015 3.718 1.00 93.69 176 GLU A O 1
ATOM 1411 N N . ASN A 1 177 ? -18.441 2.102 3.735 1.00 93.62 177 ASN A N 1
ATOM 1412 C CA . ASN A 1 177 ? -18.725 2.426 2.335 1.00 93.62 177 ASN A CA 1
ATOM 1413 C C . ASN A 1 177 ? -17.592 1.990 1.393 1.00 93.62 177 ASN A C 1
ATOM 1415 O O . ASN A 1 177 ? -17.759 1.980 0.172 1.00 93.62 177 ASN A O 1
ATOM 1419 N N . GLY A 1 178 ? -16.450 1.591 1.953 1.00 94.00 178 GLY A N 1
ATOM 1420 C CA . GLY A 1 178 ? -15.254 1.209 1.216 1.00 94.00 178 GLY A CA 1
ATOM 1421 C C . GLY A 1 178 ? -14.313 2.372 0.903 1.00 94.00 178 GLY A C 1
ATOM 1422 O O . GLY A 1 178 ? -13.391 2.194 0.106 1.00 94.00 178 GLY A O 1
ATOM 1423 N N . GLU A 1 179 ? -14.505 3.537 1.521 1.00 95.56 179 GLU A N 1
ATOM 1424 C CA . GLU A 1 179 ? -13.611 4.683 1.376 1.00 95.56 179 GLU A CA 1
ATOM 1425 C C . GLU A 1 179 ? -12.318 4.486 2.172 1.00 95.56 179 GLU A C 1
ATOM 1427 O O . GLU A 1 179 ? -12.306 3.933 3.272 1.00 95.56 179 GLU A O 1
ATOM 1432 N N . ALA A 1 180 ? -11.199 4.943 1.607 1.00 97.62 180 ALA A N 1
ATOM 1433 C CA . ALA A 1 180 ? -9.885 4.844 2.230 1.00 97.62 180 ALA A CA 1
ATOM 1434 C C . ALA A 1 180 ? -9.742 5.822 3.404 1.00 97.62 180 ALA A C 1
ATOM 1436 O O . ALA A 1 180 ? -9.798 7.034 3.218 1.00 97.62 180 ALA A O 1
ATOM 1437 N N . VAL A 1 181 ? -9.473 5.291 4.600 1.00 97.56 181 VAL A N 1
ATOM 1438 C CA . VAL A 1 181 ? -9.432 6.078 5.845 1.00 97.56 181 VAL A CA 1
ATOM 1439 C C . VAL A 1 181 ? -8.018 6.209 6.388 1.00 97.56 181 VAL A C 1
ATOM 1441 O O . VAL A 1 181 ? -7.610 7.296 6.782 1.00 97.56 181 VAL A O 1
ATOM 1444 N N . LEU A 1 182 ? -7.255 5.114 6.428 1.00 98.38 182 LEU A N 1
ATOM 1445 C CA . LEU A 1 182 ? -5.900 5.118 6.983 1.00 98.38 182 LEU A CA 1
ATOM 1446 C C . LEU A 1 182 ? -5.012 4.102 6.271 1.00 98.38 182 LEU A C 1
ATOM 1448 O O . LEU A 1 182 ? -5.313 2.910 6.255 1.00 98.38 182 LEU A O 1
ATOM 1452 N N . ALA A 1 183 ? -3.878 4.557 5.743 1.00 98.56 183 ALA A N 1
ATOM 1453 C CA . ALA A 1 183 ? -2.824 3.672 5.264 1.00 98.56 183 ALA A CA 1
ATOM 1454 C C . ALA A 1 183 ? -1.873 3.291 6.411 1.00 98.56 183 ALA A C 1
ATOM 1456 O O . ALA A 1 183 ? -1.559 4.115 7.274 1.00 98.56 183 ALA A O 1
ATOM 1457 N N . VAL A 1 184 ? -1.368 2.056 6.396 1.00 98.25 184 VAL A N 1
ATOM 1458 C CA . VAL A 1 184 ? -0.350 1.579 7.343 1.00 98.25 184 VAL A CA 1
ATOM 1459 C C . VAL A 1 184 ? 0.782 0.890 6.582 1.00 98.25 184 VAL A C 1
ATOM 1461 O O . VAL A 1 184 ? 0.539 0.051 5.715 1.00 98.25 184 VAL A O 1
ATOM 1464 N N . GLU A 1 185 ? 2.023 1.241 6.911 1.00 96.62 185 GLU A N 1
ATOM 1465 C CA . GLU A 1 185 ? 3.247 0.703 6.299 1.00 96.62 185 GLU A CA 1
ATOM 1466 C C . GLU A 1 185 ? 4.140 0.082 7.374 1.00 96.62 185 GLU A C 1
ATOM 1468 O O . GLU A 1 185 ? 4.417 0.717 8.395 1.00 96.62 185 GLU A O 1
ATOM 1473 N N . VAL A 1 186 ? 4.612 -1.147 7.155 1.00 94.00 186 VAL A N 1
ATOM 1474 C CA . VAL A 1 186 ? 5.498 -1.857 8.081 1.00 94.00 186 VAL A CA 1
ATOM 1475 C C . VAL A 1 186 ? 6.932 -1.734 7.596 1.00 94.00 186 VAL A C 1
ATOM 1477 O O . VAL A 1 186 ? 7.341 -2.287 6.578 1.00 94.00 186 VAL A O 1
ATOM 1480 N N . GLN A 1 187 ? 7.749 -1.032 8.370 1.00 86.94 187 GLN A N 1
ATOM 1481 C CA . GLN A 1 187 ? 9.154 -0.852 8.043 1.00 86.94 187 GLN A CA 1
ATOM 1482 C C . GLN A 1 187 ? 9.935 -2.125 8.406 1.00 86.94 187 GLN A C 1
ATOM 1484 O O . GLN A 1 187 ? 10.008 -2.531 9.568 1.00 86.94 187 GLN A O 1
ATOM 1489 N N . GLY A 1 188 ? 10.541 -2.771 7.407 1.00 72.75 188 GLY A N 1
ATOM 1490 C CA . GLY A 1 188 ? 11.392 -3.942 7.621 1.00 72.75 188 GLY A CA 1
ATOM 1491 C C . GLY A 1 188 ? 12.675 -3.615 8.401 1.00 72.75 188 GLY A C 1
ATOM 1492 O O . GLY A 1 188 ? 13.221 -2.518 8.310 1.00 72.75 188 GLY A O 1
ATOM 1493 N N . SER A 1 189 ? 13.218 -4.598 9.130 1.00 54.91 189 SER A N 1
ATOM 1494 C CA . SER A 1 189 ? 14.521 -4.495 9.819 1.00 54.91 189 SER A CA 1
ATOM 1495 C C . SER A 1 189 ? 15.723 -4.442 8.863 1.00 54.91 189 SER A C 1
ATOM 1497 O O . SER A 1 189 ? 16.839 -4.111 9.263 1.00 54.91 189 SER A O 1
ATOM 1499 N N . GLY A 1 190 ? 15.503 -4.758 7.585 1.00 53.31 190 GLY A N 1
ATOM 1500 C CA . GLY A 1 190 ? 16.467 -4.546 6.519 1.00 53.31 190 GLY A CA 1
ATOM 1501 C C . GLY A 1 190 ? 16.526 -3.068 6.167 1.00 53.31 190 GLY A C 1
ATOM 1502 O O . GLY A 1 190 ? 15.725 -2.594 5.367 1.00 53.31 190 GLY A O 1
ATOM 1503 N N . HIS A 1 191 ? 17.485 -2.355 6.758 1.00 45.66 191 HIS A N 1
ATOM 1504 C CA . HIS A 1 191 ? 17.846 -0.999 6.364 1.00 45.66 191 HIS A CA 1
ATOM 1505 C C . HIS A 1 191 ? 17.833 -0.842 4.834 1.00 45.66 191 HIS A C 1
ATOM 1507 O O . HIS A 1 191 ? 18.407 -1.647 4.101 1.00 45.66 191 HIS A O 1
ATOM 1513 N N . TYR A 1 192 ? 17.192 0.225 4.367 1.00 49.56 192 TYR A N 1
ATOM 1514 C CA . TYR A 1 192 ? 17.100 0.658 2.977 1.00 49.56 192 TYR A CA 1
ATOM 1515 C C . TYR A 1 192 ? 18.484 0.944 2.363 1.00 49.56 192 TYR A C 1
ATOM 1517 O O . TYR A 1 192 ? 18.889 2.095 2.204 1.00 49.56 192 TYR A O 1
ATOM 1525 N N . ILE A 1 193 ? 19.235 -0.091 1.979 1.00 50.50 193 ILE A N 1
ATOM 1526 C CA . ILE A 1 193 ? 20.512 0.053 1.263 1.00 50.50 193 ILE A CA 1
ATOM 1527 C C . ILE A 1 193 ? 20.206 0.266 -0.232 1.00 50.50 193 ILE A C 1
ATOM 1529 O O . ILE A 1 193 ? 20.483 -0.580 -1.080 1.00 50.50 193 ILE A O 1
ATOM 1533 N N . GLY A 1 194 ? 19.568 1.386 -0.588 1.00 61.06 194 GLY A N 1
ATOM 1534 C CA . GLY A 1 194 ? 19.350 1.728 -1.996 1.00 61.06 194 GLY A CA 1
ATOM 1535 C C . GLY A 1 194 ? 18.538 2.998 -2.247 1.00 61.06 194 GLY A C 1
ATOM 1536 O O . GLY A 1 194 ? 17.411 3.130 -1.778 1.00 61.06 194 GLY A O 1
ATOM 1537 N N . LYS A 1 195 ? 19.068 3.894 -3.097 1.00 64.50 195 LYS A N 1
ATOM 1538 C CA . LYS A 1 195 ? 18.400 5.139 -3.542 1.00 64.50 195 LYS A CA 1
ATOM 1539 C C . LYS A 1 195 ? 16.989 4.902 -4.105 1.00 64.50 195 LYS A C 1
ATOM 1541 O O . LYS A 1 195 ? 16.116 5.747 -3.963 1.00 64.50 195 LYS A O 1
ATOM 1546 N N . THR A 1 196 ? 16.754 3.754 -4.742 1.00 73.31 196 THR A N 1
ATOM 1547 C CA . THR A 1 196 ? 15.471 3.427 -5.381 1.00 73.31 196 THR A CA 1
ATOM 1548 C C . THR A 1 196 ? 14.353 3.150 -4.381 1.00 73.31 196 THR A C 1
ATOM 1550 O O . THR A 1 196 ? 13.213 3.510 -4.650 1.00 73.31 196 THR A O 1
ATOM 1553 N N . ALA A 1 197 ? 14.652 2.520 -3.245 1.00 79.44 197 ALA A N 1
ATOM 1554 C CA . ALA A 1 197 ? 13.627 2.171 -2.267 1.00 79.44 197 ALA A CA 1
ATOM 1555 C C . ALA A 1 197 ? 13.116 3.428 -1.539 1.00 79.44 197 ALA A C 1
ATOM 1557 O O . ALA A 1 197 ? 11.912 3.656 -1.504 1.00 79.44 197 ALA A O 1
ATOM 1558 N N . PHE A 1 198 ? 14.027 4.336 -1.169 1.00 84.75 198 PHE A N 1
ATOM 1559 C CA . PHE A 1 198 ? 13.681 5.668 -0.661 1.00 84.75 198 PHE A CA 1
ATOM 1560 C C . PHE A 1 198 ? 12.749 6.447 -1.605 1.00 84.75 198 PHE A C 1
ATOM 1562 O O . PHE A 1 198 ? 11.723 6.974 -1.184 1.00 84.75 198 PHE A O 1
ATOM 1569 N N . MET A 1 199 ? 13.067 6.484 -2.906 1.00 88.19 199 MET A N 1
ATOM 1570 C CA . MET A 1 199 ? 12.228 7.193 -3.881 1.00 88.19 199 MET A CA 1
ATOM 1571 C C . MET A 1 199 ? 10.845 6.554 -4.050 1.00 88.19 199 MET A C 1
ATOM 1573 O O . MET A 1 199 ? 9.881 7.262 -4.328 1.00 88.19 199 MET A O 1
ATOM 1577 N N . ARG A 1 200 ? 10.714 5.229 -3.890 1.00 88.50 200 ARG A N 1
ATOM 1578 C CA . ARG A 1 200 ? 9.406 4.556 -3.949 1.00 88.50 200 ARG A CA 1
ATOM 1579 C C . ARG A 1 200 ? 8.526 4.968 -2.777 1.00 88.50 200 ARG A C 1
ATOM 1581 O O . ARG A 1 200 ? 7.364 5.291 -3.007 1.00 88.50 200 ARG A O 1
ATOM 1588 N N . ASP A 1 201 ? 9.083 5.001 -1.573 1.00 90.88 201 ASP A N 1
ATOM 1589 C CA . ASP A 1 201 ? 8.345 5.420 -0.382 1.00 90.88 201 ASP A CA 1
ATOM 1590 C C . ASP A 1 201 ? 7.975 6.898 -0.440 1.00 90.88 201 ASP A C 1
ATOM 1592 O O . ASP A 1 201 ? 6.854 7.255 -0.091 1.00 90.88 201 ASP A O 1
ATOM 1596 N N . ALA A 1 202 ? 8.858 7.748 -0.972 1.00 93.94 202 ALA A N 1
ATOM 1597 C CA . ALA A 1 202 ? 8.548 9.156 -1.204 1.00 93.94 202 ALA A CA 1
ATOM 1598 C C . ALA A 1 202 ? 7.328 9.337 -2.126 1.00 93.94 202 ALA A C 1
ATOM 1600 O O . ALA A 1 202 ? 6.462 10.158 -1.835 1.00 93.94 202 ALA A O 1
ATOM 1601 N N . VAL A 1 203 ? 7.216 8.537 -3.197 1.00 95.44 203 VAL A N 1
ATOM 1602 C CA . VAL A 1 203 ? 6.033 8.569 -4.076 1.00 95.44 203 VAL A CA 1
ATOM 1603 C C . VAL A 1 203 ? 4.773 8.126 -3.331 1.00 95.44 203 VAL A C 1
ATOM 1605 O O . VAL A 1 203 ? 3.743 8.776 -3.480 1.00 95.44 203 VAL A O 1
ATOM 1608 N N . LYS A 1 204 ? 4.841 7.058 -2.520 1.00 95.69 204 LYS A N 1
ATOM 1609 C CA . LYS A 1 204 ? 3.690 6.604 -1.717 1.00 95.69 204 LYS A CA 1
ATOM 1610 C C . LYS A 1 204 ? 3.217 7.703 -0.763 1.00 95.69 204 LYS A C 1
ATOM 1612 O O . LYS A 1 204 ? 2.045 8.065 -0.778 1.00 95.69 204 LYS A O 1
ATOM 1617 N N . LYS A 1 205 ? 4.146 8.274 0.008 1.00 96.81 205 LYS A N 1
ATOM 1618 C CA . LYS A 1 205 ? 3.869 9.336 0.986 1.00 96.81 205 LYS A CA 1
ATOM 1619 C C . LYS A 1 205 ? 3.270 10.575 0.331 1.00 96.81 205 LYS A C 1
ATOM 1621 O O . LYS A 1 205 ? 2.283 11.100 0.831 1.00 96.81 205 LYS A O 1
ATOM 1626 N N . GLU A 1 206 ? 3.828 11.024 -0.793 1.00 97.81 206 GLU A N 1
ATOM 1627 C CA . GLU A 1 206 ? 3.302 12.205 -1.483 1.00 97.81 206 GLU A CA 1
ATOM 1628 C C . GLU A 1 206 ? 1.914 11.951 -2.082 1.00 97.81 206 GLU A C 1
ATOM 1630 O O . GLU A 1 206 ? 1.053 12.820 -1.980 1.00 97.81 206 GLU A O 1
ATOM 1635 N N . ALA A 1 207 ? 1.664 10.766 -2.650 1.00 97.75 207 ALA A N 1
ATOM 1636 C CA . ALA A 1 207 ? 0.347 10.412 -3.178 1.00 97.75 207 ALA A CA 1
ATOM 1637 C C . ALA A 1 207 ? -0.724 10.390 -2.074 1.00 97.75 207 ALA A C 1
ATOM 1639 O O . ALA A 1 207 ? -1.762 11.030 -2.225 1.00 97.75 207 ALA A O 1
ATOM 1640 N N . LEU A 1 208 ? -0.445 9.733 -0.943 1.00 98.25 208 LEU A N 1
ATOM 1641 C CA . LEU A 1 208 ? -1.350 9.688 0.212 1.00 98.25 208 LEU A CA 1
ATOM 1642 C C . LEU A 1 208 ? -1.611 11.088 0.782 1.00 98.25 208 LEU A C 1
ATOM 1644 O O . LEU A 1 208 ? -2.760 11.475 0.978 1.00 98.25 208 LEU A O 1
ATOM 1648 N N . ARG A 1 209 ? -0.556 11.897 0.950 1.00 97.94 209 ARG A N 1
ATOM 1649 C CA . ARG A 1 209 ? -0.668 13.280 1.435 1.00 97.94 209 ARG A CA 1
ATOM 1650 C C . ARG A 1 209 ? -1.536 14.142 0.517 1.00 97.94 209 ARG A C 1
ATOM 1652 O O . ARG A 1 209 ? -2.323 14.947 1.006 1.00 97.94 209 ARG A O 1
ATOM 1659 N N . ARG A 1 210 ? -1.385 14.001 -0.804 1.00 97.25 210 ARG A N 1
ATOM 1660 C CA . ARG A 1 210 ? -2.195 14.719 -1.805 1.00 97.25 210 ARG A CA 1
ATOM 1661 C C . ARG A 1 210 ? -3.651 14.261 -1.814 1.00 97.25 210 ARG A C 1
ATOM 1663 O O . ARG A 1 210 ? -4.514 15.088 -2.072 1.00 97.25 210 ARG A O 1
ATOM 1670 N N . ALA A 1 211 ? -3.898 12.989 -1.512 1.00 97.00 211 ALA A N 1
ATOM 1671 C CA . ALA A 1 211 ? -5.235 12.418 -1.389 1.00 97.00 211 ALA A CA 1
ATOM 1672 C C . ALA A 1 211 ? -5.903 12.702 -0.030 1.00 97.00 211 ALA A C 1
ATOM 1674 O O . ALA A 1 211 ? -7.053 12.333 0.164 1.00 97.00 211 ALA A O 1
ATOM 1675 N N . GLY A 1 212 ? -5.197 13.329 0.920 1.00 96.81 212 GLY A N 1
ATOM 1676 C CA . GLY A 1 212 ? -5.716 13.563 2.270 1.00 96.81 212 GLY A CA 1
ATOM 1677 C C . GLY A 1 212 ? -5.804 12.300 3.133 1.00 96.81 212 GLY A C 1
ATOM 1678 O O . GLY A 1 212 ? -6.444 12.330 4.178 1.00 96.81 212 GLY A O 1
ATOM 1679 N N . ILE A 1 213 ? -5.147 11.209 2.729 1.00 97.94 213 ILE A N 1
ATOM 1680 C CA . ILE A 1 213 ? -5.184 9.932 3.446 1.00 97.94 213 ILE A CA 1
ATOM 1681 C C . ILE A 1 213 ? -4.019 9.896 4.447 1.00 97.94 213 ILE A C 1
ATOM 1683 O O . ILE A 1 213 ? -2.855 9.988 4.031 1.00 97.94 213 ILE A O 1
ATOM 1687 N N . PRO A 1 214 ? -4.281 9.770 5.761 1.00 97.81 214 PRO A N 1
ATOM 1688 C CA . PRO A 1 214 ? -3.229 9.644 6.760 1.00 97.81 214 PRO A CA 1
ATOM 1689 C C . PRO A 1 214 ? -2.427 8.347 6.590 1.00 97.81 214 PRO A C 1
ATOM 1691 O O . PRO A 1 214 ? -2.897 7.355 6.029 1.00 97.81 214 PRO A O 1
ATOM 1694 N N . LEU A 1 215 ? -1.196 8.361 7.106 1.00 97.81 215 LEU A N 1
ATOM 1695 C CA . LEU A 1 215 ? -0.267 7.235 7.063 1.00 97.81 215 LEU A CA 1
ATOM 1696 C C . LEU A 1 215 ? 0.328 6.979 8.452 1.00 97.81 215 LEU A C 1
ATOM 1698 O O . LEU A 1 215 ? 0.934 7.879 9.033 1.00 97.81 215 LEU A O 1
ATOM 1702 N N . VAL A 1 216 ? 0.227 5.739 8.934 1.00 97.44 216 VAL A N 1
ATOM 1703 C CA . VAL A 1 216 ? 0.962 5.242 10.109 1.00 97.44 216 VAL A CA 1
ATOM 1704 C C . VAL A 1 216 ? 2.125 4.362 9.650 1.00 97.44 216 VAL A C 1
ATOM 1706 O O . VAL A 1 216 ? 1.935 3.386 8.928 1.00 97.44 216 VAL A O 1
ATOM 1709 N N . GLU A 1 217 ? 3.343 4.687 10.086 1.00 96.00 217 GLU A N 1
ATOM 1710 C CA . GLU A 1 217 ? 4.540 3.884 9.814 1.00 96.00 217 GLU A CA 1
ATOM 1711 C C . GLU A 1 217 ? 4.929 3.070 11.055 1.00 96.00 217 GLU A C 1
ATOM 1713 O O . GLU A 1 217 ? 5.350 3.620 12.074 1.00 96.00 217 GLU A O 1
ATOM 1718 N N . VAL A 1 218 ? 4.817 1.746 10.963 1.00 95.44 218 VAL A N 1
ATOM 1719 C CA . VAL A 1 218 ? 5.175 0.819 12.040 1.00 95.44 218 VAL A CA 1
ATOM 1720 C C . VAL A 1 218 ? 6.656 0.478 11.925 1.00 95.44 218 VAL A C 1
ATOM 1722 O O . VAL A 1 218 ? 7.072 -0.278 11.046 1.00 95.44 218 VAL A O 1
ATOM 1725 N N . VAL A 1 219 ? 7.470 1.052 12.811 1.00 91.31 219 VAL A N 1
ATOM 1726 C CA . VAL A 1 219 ? 8.924 0.832 12.835 1.00 91.31 219 VAL A CA 1
ATOM 1727 C C . VAL A 1 219 ? 9.315 -0.413 13.638 1.00 91.31 219 VAL A C 1
ATOM 1729 O O . VAL A 1 219 ? 8.584 -0.816 14.550 1.00 91.31 219 VAL A O 1
ATOM 1732 N N . PRO A 1 220 ? 10.490 -1.017 13.367 1.00 83.19 220 PRO A N 1
ATOM 1733 C CA . PRO A 1 220 ? 11.013 -2.090 14.201 1.00 83.19 220 PRO A CA 1
ATOM 1734 C C . PRO A 1 220 ? 11.090 -1.644 15.666 1.00 83.19 220 PRO A C 1
ATOM 1736 O O . PRO A 1 220 ? 11.660 -0.596 15.967 1.00 83.19 220 PRO A O 1
ATOM 1739 N N . ASN A 1 221 ? 10.548 -2.463 16.571 1.00 85.81 221 ASN A N 1
ATOM 1740 C CA . ASN A 1 221 ? 10.459 -2.232 18.022 1.00 85.81 221 ASN A CA 1
ATOM 1741 C C . ASN A 1 221 ? 9.367 -1.261 18.498 1.00 85.81 221 ASN A C 1
ATOM 1743 O O . ASN A 1 221 ? 9.285 -1.020 19.702 1.00 85.81 221 ASN A O 1
ATOM 1747 N N . MET A 1 222 ? 8.514 -0.742 17.611 1.00 91.12 222 MET A N 1
ATOM 1748 C CA . MET A 1 222 ? 7.304 -0.048 18.057 1.00 91.12 222 MET A CA 1
ATOM 1749 C C . MET A 1 222 ? 6.424 -1.023 18.846 1.00 91.12 222 MET A C 1
ATOM 1751 O O . MET A 1 222 ? 6.216 -2.168 18.426 1.00 91.12 222 MET A O 1
ATOM 1755 N N . ARG A 1 223 ? 5.941 -0.591 20.013 1.00 94.62 223 ARG A N 1
ATOM 1756 C CA . ARG A 1 223 ? 5.113 -1.453 20.862 1.00 94.62 223 ARG A CA 1
ATOM 1757 C C . ARG A 1 223 ? 3.707 -1.586 20.263 1.00 94.62 223 ARG A C 1
ATOM 1759 O O . ARG A 1 223 ? 3.202 -0.599 19.724 1.00 94.62 223 ARG A O 1
ATOM 1766 N N . PRO A 1 224 ? 3.047 -2.754 20.360 1.00 95.38 224 PRO A N 1
ATOM 1767 C CA . PRO A 1 224 ? 1.690 -2.934 19.842 1.00 95.38 224 PRO A CA 1
ATOM 1768 C C . PRO A 1 224 ? 0.702 -1.870 20.337 1.00 95.38 224 PRO A C 1
ATOM 1770 O O . PRO A 1 224 ? -0.096 -1.362 19.557 1.00 95.38 224 PRO A O 1
ATOM 1773 N N . GLU A 1 225 ? 0.811 -1.464 21.601 1.00 96.88 225 GLU A N 1
ATOM 1774 C CA . GLU A 1 225 ? -0.068 -0.467 22.217 1.00 96.88 225 GLU A CA 1
ATOM 1775 C C . GLU A 1 225 ? 0.114 0.929 21.595 1.00 96.88 225 GLU A C 1
ATOM 1777 O O . GLU A 1 225 ? -0.828 1.715 21.527 1.00 96.88 225 GLU A O 1
ATOM 1782 N N . GLU A 1 226 ? 1.319 1.248 21.111 1.00 96.62 226 GLU A N 1
ATOM 1783 C CA . GLU A 1 226 ? 1.603 2.518 20.432 1.00 96.62 226 GLU A CA 1
ATOM 1784 C C . GLU A 1 226 ? 0.997 2.552 19.029 1.00 96.62 226 GLU A C 1
ATOM 1786 O O . GLU A 1 226 ? 0.481 3.591 18.613 1.00 96.62 226 GLU A O 1
ATOM 1791 N N . VAL A 1 227 ? 1.038 1.424 18.313 1.00 96.88 227 VAL A N 1
ATOM 1792 C CA . VAL A 1 227 ? 0.378 1.277 17.008 1.00 96.88 227 VAL A CA 1
ATOM 1793 C C . VAL A 1 227 ? -1.134 1.391 17.185 1.00 96.88 227 VAL A C 1
ATOM 1795 O O . VAL A 1 227 ? -1.773 2.186 16.500 1.00 96.88 227 VAL A O 1
ATOM 1798 N N . GLU A 1 228 ? -1.695 0.653 18.145 1.00 97.44 228 GLU A N 1
ATOM 1799 C CA . GLU A 1 228 ? -3.125 0.667 18.461 1.00 97.44 228 GLU A CA 1
ATOM 1800 C C . GLU A 1 228 ? -3.605 2.082 18.815 1.00 97.44 228 GLU A C 1
ATOM 1802 O O . GLU A 1 228 ? -4.566 2.572 18.225 1.00 97.44 228 GLU A O 1
ATOM 1807 N N . ALA A 1 229 ? -2.890 2.794 19.692 1.00 97.06 229 ALA A N 1
ATOM 1808 C CA . ALA A 1 229 ? -3.244 4.159 20.077 1.00 97.06 229 ALA A CA 1
ATOM 1809 C C . ALA A 1 229 ? -3.175 5.165 18.913 1.00 97.06 229 ALA A C 1
ATOM 1811 O O . ALA A 1 229 ? -3.935 6.136 18.889 1.00 97.06 229 ALA A O 1
ATOM 1812 N N . GLN A 1 230 ? -2.259 4.983 17.955 1.00 97.25 230 GLN A N 1
ATOM 1813 C CA . GLN A 1 230 ? -2.215 5.820 16.753 1.00 97.25 230 GLN A CA 1
ATOM 1814 C C . GLN A 1 230 ? -3.403 5.543 15.838 1.00 97.25 230 GLN A C 1
ATOM 1816 O O . GLN A 1 230 ? -4.051 6.487 15.393 1.00 97.25 230 GLN A O 1
ATOM 1821 N N . VAL A 1 231 ? -3.708 4.268 15.596 1.00 97.38 231 VAL A N 1
ATOM 1822 C CA . VAL A 1 231 ? -4.834 3.859 14.751 1.00 97.38 231 VAL A CA 1
ATOM 1823 C C . VAL A 1 231 ? -6.148 4.369 15.333 1.00 97.38 231 VAL A C 1
ATOM 1825 O O . VAL A 1 231 ? -6.868 5.075 14.635 1.00 97.38 231 VAL A O 1
ATOM 1828 N N . ILE A 1 232 ? -6.421 4.106 16.616 1.00 96.75 232 ILE A N 1
ATOM 1829 C CA . ILE A 1 232 ? -7.653 4.550 17.291 1.00 96.75 232 ILE A CA 1
ATOM 1830 C C . ILE A 1 232 ? -7.840 6.062 17.155 1.00 96.75 232 ILE A C 1
ATOM 1832 O O . ILE A 1 232 ? -8.914 6.508 16.776 1.00 96.75 232 ILE A O 1
ATOM 1836 N N . ARG A 1 233 ? -6.781 6.855 17.359 1.00 95.94 233 ARG A N 1
ATOM 1837 C CA . ARG A 1 233 ? -6.845 8.318 17.221 1.00 95.94 233 ARG A CA 1
ATOM 1838 C C . ARG A 1 233 ? -7.343 8.763 15.844 1.00 95.94 233 ARG A C 1
ATOM 1840 O O . ARG A 1 233 ? -8.128 9.706 15.762 1.00 95.94 233 ARG A O 1
ATOM 1847 N N . TYR A 1 234 ? -6.871 8.122 14.775 1.00 95.50 234 TYR A N 1
ATOM 1848 C CA . TYR A 1 234 ? -7.332 8.430 13.422 1.00 95.50 234 TYR A CA 1
ATOM 1849 C C . TYR A 1 234 ? -8.786 8.007 13.220 1.00 95.50 234 TYR A C 1
ATOM 1851 O O . TYR A 1 234 ? -9.568 8.813 12.728 1.00 95.50 234 TYR A O 1
ATOM 1859 N N . LEU A 1 235 ? -9.162 6.804 13.664 1.00 95.00 235 LEU A N 1
ATOM 1860 C CA . LEU A 1 235 ? -10.540 6.317 13.543 1.00 95.00 235 LEU A CA 1
ATOM 1861 C C . LEU A 1 235 ? -11.533 7.203 14.307 1.00 95.00 235 LEU A C 1
ATOM 1863 O O . LEU A 1 235 ? -12.568 7.564 13.756 1.00 95.00 235 LEU A O 1
ATOM 1867 N N . ASP A 1 236 ? -11.197 7.618 15.529 1.00 93.44 236 ASP A N 1
ATOM 1868 C CA . ASP A 1 236 ? -12.032 8.511 16.340 1.00 93.44 236 ASP A CA 1
ATOM 1869 C C . ASP A 1 236 ? -12.194 9.885 15.679 1.00 93.44 236 ASP A C 1
ATOM 1871 O O . ASP A 1 236 ? -13.290 10.442 15.658 1.00 93.44 236 ASP A O 1
ATOM 1875 N N . THR A 1 237 ? -11.116 10.425 15.100 1.00 92.25 237 THR A N 1
ATOM 1876 C CA . THR A 1 237 ? -11.164 11.700 14.364 1.00 92.25 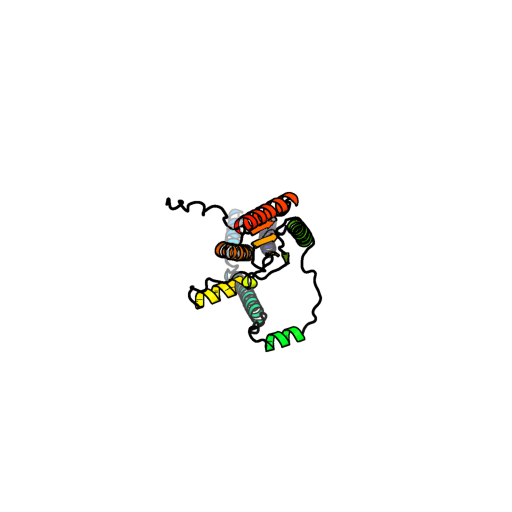237 THR A CA 1
ATOM 1877 C C . THR A 1 237 ? -12.082 11.587 13.146 1.00 92.25 237 THR A C 1
ATOM 1879 O O . THR A 1 237 ? -12.874 12.491 12.883 1.00 92.25 237 THR A O 1
ATOM 1882 N N . THR A 1 238 ? -12.015 10.467 12.419 1.00 90.12 238 THR A N 1
ATOM 1883 C CA . THR A 1 238 ? -12.906 10.200 11.287 1.00 90.12 238 THR A CA 1
ATOM 1884 C C . THR A 1 238 ? -14.359 10.087 11.744 1.00 90.12 238 THR A C 1
ATOM 1886 O O . THR A 1 238 ? -15.210 10.764 11.176 1.00 90.12 238 THR A O 1
ATOM 1889 N N . LEU A 1 239 ? -14.657 9.332 12.806 1.00 88.50 239 LEU A N 1
ATOM 1890 C CA . LEU A 1 239 ? -16.019 9.227 13.350 1.00 88.50 239 LEU A CA 1
ATOM 1891 C C . LEU A 1 239 ? -16.599 10.590 13.737 1.00 88.50 239 LEU A C 1
ATOM 1893 O O . LEU A 1 239 ? -17.721 10.908 13.355 1.00 88.50 239 LEU A O 1
ATOM 1897 N N . GLN A 1 240 ? -15.811 11.433 14.408 1.00 89.12 240 GLN A N 1
ATOM 1898 C CA . GLN A 1 240 ? -16.228 12.791 14.778 1.00 89.12 240 GLN A CA 1
ATOM 1899 C C . GLN A 1 240 ? -16.531 13.675 13.562 1.00 89.12 240 GLN A C 1
ATOM 1901 O O . GLN A 1 240 ? -17.370 14.566 13.648 1.00 89.12 240 GLN A O 1
ATOM 1906 N N . SER A 1 241 ? -15.861 13.446 12.428 1.00 84.94 241 SER A N 1
ATOM 1907 C CA . SER A 1 241 ? -16.128 14.184 11.187 1.00 84.94 241 SER A CA 1
ATOM 1908 C C . SER A 1 241 ? -17.397 13.726 10.456 1.00 84.94 241 SER A C 1
ATOM 1910 O O . SER A 1 241 ? -17.948 14.491 9.667 1.00 84.94 241 SER A O 1
ATOM 1912 N N . LEU A 1 242 ? -17.859 12.499 10.726 1.00 76.31 242 LEU A N 1
ATOM 1913 C CA . LEU A 1 242 ? -19.057 11.905 10.128 1.00 76.31 242 LEU A CA 1
ATOM 1914 C C . LEU A 1 242 ? -20.336 12.228 10.915 1.00 76.31 242 LEU A C 1
ATOM 1916 O O . LEU A 1 242 ? -21.432 12.143 10.359 1.00 76.31 242 LEU A O 1
ATOM 1920 N N . GLU A 1 243 ? -20.225 12.619 12.187 1.00 74.19 243 GLU A N 1
ATOM 1921 C CA . GLU A 1 243 ? -21.378 13.079 12.958 1.00 74.19 243 GLU A CA 1
ATOM 1922 C C . GLU A 1 243 ? -21.888 14.426 12.402 1.00 74.19 243 GLU A C 1
ATOM 1924 O O . GLU A 1 243 ? -21.145 15.414 12.369 1.00 74.19 243 GLU A O 1
ATOM 1929 N N . PRO A 1 244 ? -23.155 14.517 11.950 1.00 56.41 244 PRO A N 1
ATOM 1930 C CA . PRO A 1 244 ? -23.695 15.763 11.428 1.00 56.41 244 PRO A CA 1
ATOM 1931 C C . PRO A 1 244 ? -23.695 16.827 12.530 1.00 56.41 244 PRO A C 1
ATOM 1933 O O . PRO A 1 244 ? -24.175 16.591 13.637 1.00 56.41 244 PRO A O 1
ATOM 1936 N N . THR A 1 245 ? -23.194 18.023 12.213 1.00 53.47 245 THR A N 1
ATOM 1937 C CA . THR A 1 245 ? -23.174 19.202 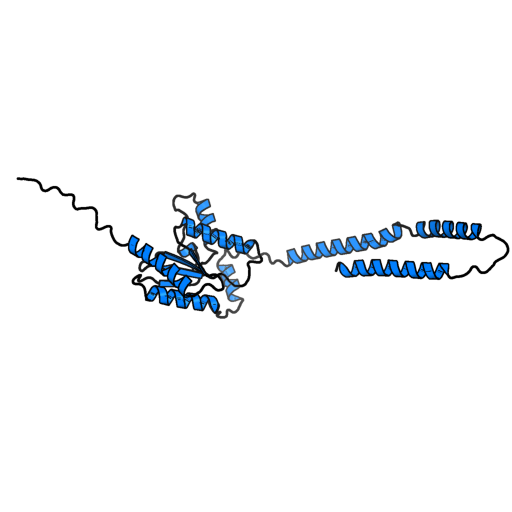13.090 1.00 53.47 245 THR A CA 1
ATOM 1938 C C . THR A 1 245 ? -24.593 19.605 13.517 1.00 53.47 245 THR A C 1
ATOM 1940 O O . THR A 1 245 ? -25.217 20.501 12.956 1.00 53.47 245 THR A O 1
ATOM 1943 N N . SER A 1 246 ? -25.122 18.976 14.568 1.00 48.12 246 SER A N 1
ATOM 1944 C CA . SER A 1 246 ? -26.462 19.228 15.116 1.00 48.12 246 SER A CA 1
ATOM 1945 C C . SER A 1 246 ? -26.578 20.527 15.928 1.00 48.12 246 SER A C 1
ATOM 1947 O O . SER A 1 246 ? -27.562 20.738 16.636 1.00 48.12 246 SER A O 1
ATOM 1949 N N . HIS A 1 247 ? -25.612 21.440 15.824 1.00 49.97 247 HIS A N 1
ATOM 1950 C CA . HIS A 1 247 ? -25.607 22.702 16.562 1.00 49.97 247 HIS A CA 1
ATOM 1951 C C . HIS A 1 247 ? -25.359 23.900 15.652 1.00 49.97 247 HIS A C 1
ATOM 1953 O O . HIS A 1 247 ? -24.342 24.572 15.772 1.00 49.97 247 HIS A O 1
ATOM 1959 N N . GLN A 1 248 ? -26.316 24.200 14.768 1.00 49.25 248 GLN A N 1
ATOM 1960 C CA . GLN A 1 248 ? -26.518 25.558 14.244 1.00 49.25 248 GLN A CA 1
ATOM 1961 C C . GLN A 1 248 ? -27.906 25.727 13.596 1.00 49.25 248 GLN A C 1
ATOM 1963 O O . GLN A 1 248 ? -28.034 26.086 12.433 1.00 49.25 248 GLN A O 1
ATOM 1968 N N . ASN A 1 249 ? -28.989 25.475 14.344 1.00 49.09 249 ASN A N 1
ATOM 1969 C CA . ASN A 1 249 ? -30.305 26.000 13.953 1.00 49.09 249 ASN A CA 1
ATOM 1970 C C . ASN A 1 249 ? -31.266 26.187 15.145 1.00 49.09 249 ASN A C 1
ATOM 1972 O O . ASN A 1 249 ? -32.305 25.542 15.233 1.00 49.09 249 ASN A O 1
ATOM 1976 N N . SER A 1 250 ? -30.937 27.084 16.082 1.00 48.75 250 SER A N 1
ATOM 1977 C CA . SER A 1 250 ? -31.884 27.562 17.114 1.00 48.75 250 SER A CA 1
ATOM 1978 C C . SER A 1 250 ? -32.074 29.084 17.064 1.00 48.75 250 SER A C 1
ATOM 1980 O O . SER A 1 250 ? -32.187 29.752 18.089 1.00 48.75 250 SER A O 1
ATOM 1982 N N . GLY A 1 251 ? -32.084 29.640 15.850 1.00 47.03 251 GLY A N 1
ATOM 1983 C CA . GLY A 1 251 ? -32.239 31.071 15.585 1.00 47.03 251 GLY A CA 1
ATOM 1984 C C . GLY A 1 251 ? -33.528 31.446 14.853 1.00 47.03 251 GLY A C 1
ATOM 1985 O O . GLY A 1 251 ? -33.557 32.482 14.197 1.00 47.03 251 GLY A O 1
ATOM 1986 N N . ARG A 1 252 ? -34.602 30.643 14.915 1.00 50.31 252 ARG A N 1
ATOM 1987 C CA . ARG A 1 252 ? -35.935 31.142 14.534 1.00 50.31 252 ARG A CA 1
ATOM 1988 C C . ARG A 1 252 ? -36.497 31.958 15.692 1.00 50.31 252 ARG A C 1
ATOM 1990 O O . ARG A 1 252 ? -37.047 31.421 16.647 1.00 50.31 252 ARG A O 1
ATOM 1997 N N . LYS A 1 253 ? -36.338 33.276 15.575 1.00 55.62 253 LYS A N 1
ATOM 1998 C CA . LYS A 1 253 ? -37.077 34.280 16.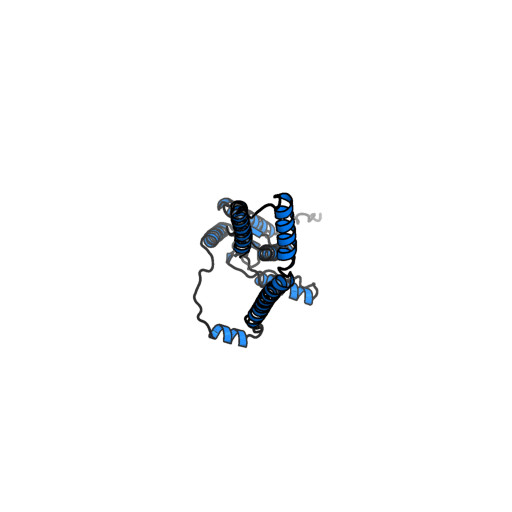344 1.00 55.62 253 LYS A CA 1
ATOM 1999 C C . LYS A 1 253 ? -38.582 33.971 16.232 1.00 55.62 253 LYS A C 1
ATOM 2001 O O . LYS A 1 253 ? -39.057 33.825 15.104 1.00 55.62 253 LYS A O 1
ATOM 2006 N N . PRO A 1 254 ? -39.336 33.856 17.337 1.00 53.59 254 PRO A N 1
ATOM 2007 C CA . PRO A 1 254 ? -40.781 33.719 17.241 1.00 53.59 254 PRO A CA 1
ATOM 2008 C C . PRO A 1 254 ? -41.358 35.018 16.668 1.00 53.59 254 PRO A C 1
ATOM 2010 O O . PRO A 1 254 ? -41.034 36.112 17.137 1.00 53.59 254 PRO A O 1
ATOM 2013 N N . ALA A 1 255 ? -42.182 34.894 15.627 1.00 54.59 255 ALA A N 1
ATOM 2014 C CA . ALA A 1 255 ? -43.053 35.976 15.199 1.00 54.59 255 ALA A CA 1
ATOM 2015 C C . ALA A 1 255 ? -44.054 36.227 16.336 1.00 54.59 255 ALA A C 1
ATOM 2017 O O . ALA A 1 255 ? -44.791 35.324 16.729 1.00 54.59 255 ALA A O 1
ATOM 2018 N N . ALA A 1 256 ? -43.989 37.423 16.916 1.00 58.78 256 ALA A N 1
ATOM 2019 C CA . ALA A 1 256 ? -44.979 37.914 17.863 1.00 58.78 256 ALA A CA 1
ATOM 2020 C C . ALA A 1 256 ? -46.274 38.291 17.101 1.00 58.78 256 ALA A C 1
ATOM 2022 O O . ALA A 1 256 ? -46.174 38.587 15.907 1.00 58.78 256 ALA A O 1
ATOM 2023 N N . PRO A 1 257 ? -47.443 38.216 17.765 1.00 61.25 257 PRO A N 1
ATOM 2024 C CA . PRO A 1 257 ? -48.770 38.201 17.139 1.00 61.25 257 PRO A CA 1
ATOM 2025 C C . PRO A 1 257 ? -49.156 39.485 16.403 1.00 61.25 257 PRO A C 1
ATOM 2027 O O . PRO A 1 257 ? -48.706 40.576 16.822 1.00 61.25 257 PRO A O 1
#

Secondary structure (DSSP, 8-state):
-HHHHHHHHHHHHHHHHHHHHHHHHS-----TT--HHHHHHHHHHHHHHHHHTS-HHHHHHHHHHHHHHHHHHHHHHHHHHHHHS-----TTSHHHHHHHHHTS------SS-HHHHHHHHHHHHHHHHSTT--EEEEEEEGGGT----TTS-HHHHHHHHHHHHT-EEEEEEE-TT--EEEEEEE--SS---SHHHHHHHHHHHHHHHHTT--EEEE-TT--HHHHHHHHHHHHHHHHHHHS----S----PPPP-

Solvent-accessible surface area (backbone atoms only — not comparable to full-atom values): 15487 Å² total; per-residue (Å²): 122,70,66,63,58,54,53,50,53,54,49,52,50,54,52,51,54,54,50,51,53,54,59,70,65,58,68,80,79,85,71,80,92,70,59,70,70,59,53,53,51,49,49,51,54,48,49,56,51,54,58,66,58,58,42,69,62,58,55,45,65,55,48,52,56,53,52,48,52,50,51,48,49,52,50,50,50,51,51,51,51,60,67,65,49,67,80,74,70,75,72,82,43,68,67,61,42,49,58,56,54,74,74,52,89,87,78,92,72,80,92,64,54,77,68,55,47,54,50,50,57,48,51,47,53,50,44,70,73,45,95,66,69,40,48,76,44,68,63,44,44,38,49,81,79,49,77,59,64,85,88,48,58,67,69,60,33,50,55,50,39,61,65,37,45,83,37,62,38,53,26,36,34,24,40,77,88,65,48,77,57,37,39,35,40,74,49,67,87,70,72,82,89,44,77,66,58,57,54,52,52,51,52,52,51,52,52,33,58,75,69,70,34,50,76,49,77,47,49,76,86,64,52,71,69,58,55,47,56,52,52,50,54,54,53,54,54,51,53,62,70,68,53,76,82,86,82,81,83,91,76,80,75,80,86,76,136

pLDDT: mean 81.6, std 17.25, range [41.69, 98.69]